Protein AF-A0AAE0P8I4-F1 (afdb_monomer_lite)

Secondary structure (DSSP, 8-state):
--EEEEEE-SSS--------S----TT----S-TT-EEEEEEE-TTTGGGHHHHHTSHHHHHHHHHHHHHHHHHHT-SEEEEE-S---SHHHHHHHHHHHHHHHHHSPSS--EEPPPPP-------SS-S--HHHHHHHHHHTT--GGG-EEEEESEEEE-TT-SSTTS---TTS-EEEEGGG--HHHHTT-EEETTTTEEES--TTHHHHHHHHHHHTT-SEEEEE-GGGPPPTTT-HHHHHHHHHH-S--

InterPro domains:
  IPR001223 Glycoside hydrolase family 18, catalytic domain [PF00704] (32-110)
  IPR001223 Glycoside hydrolase family 18, catalytic domain [PS51910] (1-250)
  IPR011583 Chitinase II/V-like, catalytic domain [SM00636] (3-229)
  IPR017853 Glycoside hydrolase superfamily [SSF51445] (4-249)
  IPR050314 Glycosyl hydrolase family 18 [PTHR11177] (30-109)

Organism: NCBI:txid330526

pLDDT: mean 72.15, std 19.24, range [23.36, 97.62]

Structure (mmCIF, N/CA/C/O backbone):
data_AF-A0AAE0P8I4-F1
#
_entry.id   AF-A0AAE0P8I4-F1
#
loop_
_atom_site.group_PDB
_atom_site.id
_atom_site.type_symbol
_atom_site.label_atom_id
_atom_site.label_alt_id
_atom_site.label_comp_id
_atom_site.label_asym_id
_atom_site.label_entity_id
_atom_site.label_seq_id
_atom_site.pdbx_PDB_ins_code
_atom_site.Cartn_x
_atom_site.Cartn_y
_atom_site.Cartn_z
_atom_site.occupancy
_atom_site.B_iso_or_equiv
_atom_site.auth_seq_id
_atom_site.auth_comp_id
_atom_site.auth_asym_id
_atom_site.auth_atom_id
_atom_site.pdbx_PDB_model_num
ATOM 1 N N . MET A 1 1 ? -3.639 -14.848 0.341 1.00 37.44 1 MET A N 1
ATOM 2 C CA . MET A 1 1 ? -4.961 -14.210 0.123 1.00 37.44 1 MET A CA 1
ATOM 3 C C . MET A 1 1 ? -4.751 -13.161 -0.950 1.00 37.44 1 MET A C 1
ATOM 5 O O . MET A 1 1 ? -3.765 -12.453 -0.845 1.00 37.44 1 MET A O 1
ATOM 9 N N . THR A 1 2 ? -5.599 -13.098 -1.974 1.00 45.56 2 THR A N 1
ATOM 10 C CA . THR A 1 2 ? -5.490 -12.084 -3.038 1.00 45.56 2 THR A CA 1
ATOM 11 C C . THR A 1 2 ? -6.614 -11.076 -2.840 1.00 45.56 2 THR A C 1
ATOM 13 O O . THR A 1 2 ? -7.774 -11.481 -2.737 1.00 45.56 2 THR A O 1
ATOM 16 N N . ALA A 1 3 ? -6.264 -9.796 -2.729 1.00 43.62 3 ALA A N 1
ATOM 17 C CA . ALA A 1 3 ? -7.206 -8.706 -2.508 1.00 43.62 3 ALA A CA 1
ATOM 18 C C . ALA A 1 3 ? -6.927 -7.546 -3.472 1.00 43.62 3 ALA A C 1
ATOM 20 O O . ALA A 1 3 ? -5.775 -7.328 -3.843 1.00 43.62 3 ALA A O 1
ATOM 21 N N . ILE A 1 4 ? -7.974 -6.819 -3.859 1.00 46.00 4 ILE A N 1
ATOM 22 C CA . ILE A 1 4 ? -7.880 -5.580 -4.646 1.00 46.00 4 ILE A CA 1
ATOM 23 C C . ILE A 1 4 ? -8.361 -4.422 -3.774 1.00 46.00 4 ILE A C 1
ATOM 25 O O . ILE A 1 4 ? -9.472 -4.493 -3.248 1.00 46.00 4 ILE A O 1
ATOM 29 N N . ASN A 1 5 ? -7.541 -3.374 -3.657 1.00 43.44 5 ASN A N 1
ATOM 30 C CA . ASN A 1 5 ? -7.883 -2.117 -2.990 1.00 43.44 5 ASN A CA 1
ATOM 31 C C . ASN A 1 5 ? -8.546 -1.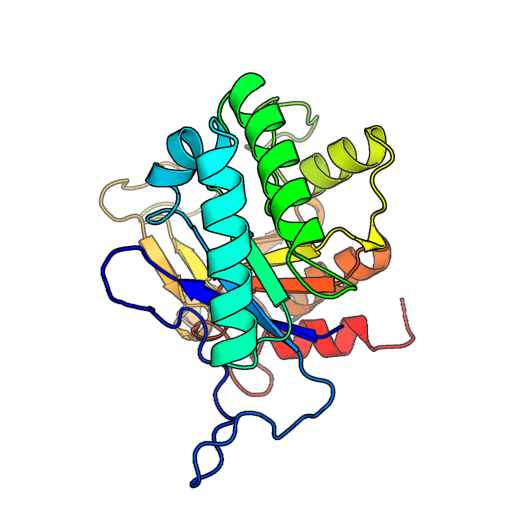148 -3.982 1.00 43.44 5 ASN A C 1
ATOM 33 O O . ASN A 1 5 ? -7.948 -0.805 -4.999 1.00 43.44 5 ASN A O 1
ATOM 37 N N . ALA A 1 6 ? -9.760 -0.690 -3.676 1.00 38.84 6 ALA A N 1
ATOM 38 C CA . ALA A 1 6 ? -10.434 0.396 -4.391 1.00 38.84 6 ALA A CA 1
ATOM 39 C C . ALA A 1 6 ? -10.322 1.696 -3.584 1.00 38.84 6 ALA A C 1
ATOM 41 O O . ALA A 1 6 ? -10.788 1.724 -2.456 1.00 38.84 6 ALA A O 1
ATOM 42 N N . VAL A 1 7 ? -9.729 2.762 -4.125 1.00 42.03 7 VAL A N 1
ATOM 43 C CA . VAL A 1 7 ? -9.473 4.010 -3.373 1.00 42.03 7 VAL A CA 1
ATOM 44 C C . VAL A 1 7 ? -10.655 4.984 -3.465 1.00 42.03 7 VAL A C 1
ATOM 46 O O . VAL A 1 7 ? -11.259 5.149 -4.522 1.00 42.03 7 VAL A O 1
ATOM 49 N N . TYR A 1 8 ? -10.995 5.647 -2.358 1.00 34.88 8 TYR A N 1
ATOM 50 C CA . TYR A 1 8 ? -12.035 6.679 -2.299 1.00 34.88 8 TYR A CA 1
ATOM 51 C C . TYR A 1 8 ? -11.479 8.062 -1.936 1.00 34.88 8 TYR A C 1
ATOM 53 O O . TYR A 1 8 ? -10.784 8.202 -0.928 1.00 34.88 8 TYR A O 1
ATOM 61 N N . TYR A 1 9 ? -11.890 9.097 -2.685 1.00 28.98 9 TYR A N 1
ATOM 62 C CA . TYR A 1 9 ? -11.580 10.498 -2.394 1.00 28.98 9 TYR A CA 1
ATOM 63 C C . TYR A 1 9 ? -12.814 11.290 -1.921 1.00 28.98 9 TYR A C 1
ATOM 65 O O . TYR A 1 9 ? -13.909 11.124 -2.462 1.00 28.98 9 TYR A O 1
ATOM 73 N N . PRO A 1 10 ? -12.660 12.218 -0.953 1.00 32.91 10 PRO A N 1
ATOM 74 C CA . PRO A 1 10 ? -13.769 12.977 -0.359 1.00 32.91 10 PRO A CA 1
ATOM 75 C C . PRO A 1 10 ? -14.472 13.984 -1.301 1.00 32.91 10 PRO A C 1
ATOM 77 O O . PRO A 1 10 ? -15.405 14.666 -0.879 1.00 32.91 10 PRO A O 1
ATOM 80 N N . SER A 1 11 ? -14.091 14.071 -2.579 1.00 27.94 11 SER A N 1
ATOM 81 C CA . SER A 1 11 ? -14.649 14.984 -3.586 1.00 27.94 11 SER A CA 1
ATOM 82 C C . SER A 1 11 ? -15.550 14.281 -4.616 1.00 27.94 11 SER A C 1
ATOM 84 O O . SER A 1 11 ? -15.309 14.393 -5.808 1.00 27.94 11 SER A O 1
ATOM 86 N N . TRP A 1 12 ? -16.599 13.556 -4.200 1.00 23.36 12 TRP A N 1
ATOM 87 C CA . TRP A 1 12 ? -17.607 12.886 -5.071 1.00 23.36 12 TRP A CA 1
ATOM 88 C C . TRP A 1 12 ? -17.073 12.010 -6.227 1.00 23.36 12 TRP A C 1
ATOM 90 O O . TRP A 1 12 ? -17.856 11.487 -7.020 1.00 23.36 12 TRP A O 1
ATOM 100 N N . ARG A 1 13 ? -15.761 11.801 -6.313 1.00 25.80 13 ARG A N 1
ATOM 101 C CA . ARG A 1 13 ? -15.103 10.875 -7.217 1.00 25.80 13 ARG A CA 1
ATOM 102 C C . ARG A 1 13 ? -14.595 9.725 -6.369 1.00 25.80 13 ARG A C 1
ATOM 104 O O . ARG A 1 13 ? -13.628 9.846 -5.625 1.00 25.80 13 ARG A O 1
ATOM 111 N N . VAL A 1 14 ? -15.273 8.591 -6.493 1.00 29.05 14 VAL A N 1
ATOM 112 C CA . VAL A 1 14 ? -14.587 7.311 -6.343 1.00 29.05 14 VAL A CA 1
ATOM 113 C C . VAL A 1 14 ? -13.673 7.238 -7.569 1.00 29.05 14 VAL A C 1
ATOM 115 O O . VAL A 1 14 ? -14.112 6.802 -8.632 1.00 29.05 14 VAL A O 1
ATOM 118 N N . ASP A 1 15 ? -12.451 7.764 -7.484 1.00 27.92 15 ASP A N 1
ATOM 119 C CA . ASP A 1 15 ? -11.462 7.439 -8.508 1.00 27.92 15 ASP A CA 1
ATOM 120 C C . ASP A 1 15 ? -11.064 5.990 -8.241 1.00 27.92 15 ASP A C 1
ATOM 122 O O . ASP A 1 15 ? -10.392 5.691 -7.257 1.00 27.92 15 ASP A O 1
ATOM 126 N N . LEU A 1 16 ? -11.527 5.075 -9.097 1.00 31.66 16 LEU A N 1
ATOM 127 C CA . LEU A 1 16 ? -11.047 3.698 -9.132 1.00 31.66 16 LEU A CA 1
ATOM 128 C C . LEU A 1 16 ? -9.553 3.705 -9.480 1.00 31.66 16 LEU A C 1
ATOM 130 O O . LEU A 1 16 ? -9.157 3.440 -10.613 1.00 31.66 16 LEU A O 1
ATOM 134 N N . ILE A 1 17 ? -8.696 3.992 -8.506 1.00 31.66 17 ILE A N 1
ATOM 135 C CA . ILE A 1 17 ? -7.263 3.741 -8.613 1.00 31.66 17 ILE A CA 1
ATOM 136 C C . ILE A 1 17 ? -7.062 2.260 -8.313 1.00 31.66 17 ILE A C 1
ATOM 138 O O . ILE A 1 17 ? -6.736 1.868 -7.196 1.00 31.66 17 ILE A O 1
ATOM 142 N N . THR A 1 18 ? -7.413 1.457 -9.320 1.00 32.62 18 THR A N 1
ATOM 143 C CA . THR A 1 18 ? -6.902 0.137 -9.727 1.00 32.62 18 THR A CA 1
ATOM 144 C C . THR A 1 18 ? -7.966 -0.473 -10.648 1.00 32.62 18 THR A C 1
ATOM 146 O O . THR A 1 18 ? -8.924 -1.086 -10.177 1.00 32.62 18 THR A O 1
ATOM 149 N N . TYR A 1 19 ? -7.821 -0.325 -11.971 1.00 30.94 19 TYR A N 1
ATOM 150 C CA . TYR A 1 19 ? -8.458 -1.277 -12.881 1.00 30.94 19 TYR A CA 1
ATOM 151 C C . TYR A 1 19 ? -7.646 -2.568 -12.798 1.00 30.94 19 TYR A C 1
ATOM 153 O O . TYR A 1 19 ? -6.544 -2.646 -13.328 1.00 30.94 19 TYR A O 1
ATOM 161 N N . VAL A 1 20 ? -8.195 -3.595 -12.156 1.00 31.17 20 VAL A N 1
ATOM 162 C CA . VAL A 1 20 ? -7.985 -4.939 -12.691 1.00 31.17 20 VAL A CA 1
ATOM 163 C C . VAL A 1 20 ? -8.946 -5.035 -13.864 1.00 31.17 20 VAL A C 1
ATOM 165 O O . VAL A 1 20 ? -10.164 -4.994 -13.685 1.00 31.17 20 VAL A O 1
ATOM 168 N N . VAL A 1 21 ? -8.409 -5.080 -15.080 1.00 30.08 21 VAL A N 1
ATOM 169 C CA . VAL A 1 21 ? -9.205 -5.443 -16.249 1.00 30.08 21 VAL A CA 1
ATOM 170 C C . VAL A 1 21 ? -9.812 -6.827 -15.980 1.00 30.08 21 VAL A C 1
ATOM 172 O O . VAL A 1 21 ? -9.097 -7.785 -15.699 1.00 30.08 21 VAL A O 1
ATOM 175 N N . LEU A 1 22 ? -11.147 -6.867 -16.081 1.00 29.30 22 LEU A N 1
ATOM 176 C CA . LEU A 1 22 ? -12.071 -8.010 -16.065 1.00 29.30 22 LEU A CA 1
ATOM 177 C C . LEU A 1 22 ? -12.515 -8.525 -14.691 1.00 29.30 22 LEU A C 1
ATOM 179 O O . LEU A 1 22 ? -11.911 -9.430 -14.131 1.00 29.30 22 LEU A O 1
ATOM 183 N N . CYS A 1 23 ? -13.674 -8.042 -14.232 1.00 35.41 23 CYS A N 1
ATOM 184 C CA . CYS A 1 23 ? -14.707 -8.864 -13.576 1.00 35.41 23 CYS A CA 1
ATOM 185 C C . CYS A 1 23 ? -16.067 -8.133 -13.553 1.00 35.41 23 CYS A C 1
ATOM 187 O O . CYS A 1 23 ? -16.770 -8.161 -12.549 1.00 35.41 23 CYS A O 1
ATOM 189 N N . LEU A 1 24 ? -16.443 -7.459 -14.644 1.00 32.00 24 LEU A N 1
ATOM 190 C CA . LEU A 1 24 ? -17.856 -7.197 -14.909 1.00 32.00 24 LEU A CA 1
ATOM 191 C C . LEU A 1 24 ? -18.289 -8.236 -15.936 1.00 32.00 24 LEU A C 1
ATOM 193 O O . LEU A 1 24 ? -17.751 -8.274 -17.041 1.00 32.00 24 LEU A O 1
ATOM 197 N N . ASN A 1 25 ? -19.232 -9.093 -15.564 1.00 37.09 25 ASN A N 1
ATOM 198 C CA . ASN A 1 25 ? -20.069 -9.742 -16.566 1.00 37.09 25 ASN A CA 1
ATOM 199 C C . ASN A 1 25 ? -20.853 -8.649 -17.324 1.00 37.09 25 ASN A C 1
ATOM 201 O O . ASN A 1 25 ? -21.077 -7.563 -16.782 1.00 37.09 25 ASN A O 1
ATOM 205 N N . GLU A 1 26 ? -21.320 -8.927 -18.545 1.00 41.09 26 GLU A N 1
ATOM 206 C CA . GLU A 1 26 ? -22.194 -8.009 -19.309 1.00 41.09 26 GLU A CA 1
ATOM 207 C C . GLU A 1 26 ? -23.472 -7.609 -18.531 1.00 41.09 26 GLU A C 1
ATOM 209 O O . GLU A 1 26 ? -24.122 -6.621 -18.867 1.00 41.09 26 GLU A O 1
ATOM 214 N N . ASP A 1 27 ? -23.802 -8.338 -17.455 1.00 45.22 27 ASP A N 1
ATOM 215 C CA . ASP A 1 27 ? -24.931 -8.107 -16.548 1.00 45.22 27 ASP A CA 1
ATOM 216 C C . ASP A 1 27 ? -24.616 -7.260 -15.291 1.00 45.22 27 ASP A C 1
ATOM 218 O O . ASP A 1 27 ? -25.517 -6.994 -14.494 1.00 45.22 27 ASP A O 1
ATOM 222 N N . GLY A 1 28 ? -23.364 -6.825 -15.096 1.00 38.62 28 GLY A N 1
ATOM 223 C CA . GLY A 1 28 ? -22.961 -5.972 -13.971 1.00 38.62 28 GLY A CA 1
ATOM 224 C C . GLY A 1 28 ? -22.611 -6.693 -12.660 1.00 38.62 28 GLY A C 1
ATOM 225 O O . GLY A 1 28 ? -22.524 -6.041 -11.618 1.00 38.62 28 GLY A O 1
ATOM 226 N N . THR A 1 29 ? -22.387 -8.011 -12.669 1.00 41.94 29 THR A N 1
ATOM 227 C CA . THR A 1 29 ? -21.968 -8.765 -11.468 1.00 41.94 29 THR A CA 1
ATOM 228 C C . THR A 1 29 ? -20.438 -8.857 -11.303 1.00 41.94 29 THR A C 1
ATOM 230 O O . THR A 1 29 ? -19.706 -9.060 -12.267 1.00 41.94 29 THR A O 1
ATOM 233 N N . LEU A 1 30 ? -19.956 -8.711 -10.054 1.00 48.81 30 LEU A N 1
ATOM 234 C CA . LEU A 1 30 ? -18.552 -8.431 -9.671 1.00 48.81 30 LEU A CA 1
ATOM 235 C C . LEU A 1 30 ? -17.608 -9.647 -9.492 1.00 48.81 30 LEU A C 1
ATOM 237 O O . LEU A 1 30 ? -16.496 -9.474 -8.992 1.00 48.81 30 LEU A O 1
ATOM 241 N N . ARG A 1 31 ? -18.007 -10.896 -9.783 1.00 53.97 31 ARG A N 1
ATOM 242 C CA . ARG A 1 31 ? -17.245 -12.074 -9.294 1.00 53.97 31 ARG A CA 1
ATOM 243 C C . ARG A 1 31 ? -17.108 -13.219 -10.307 1.00 53.97 31 ARG A C 1
ATOM 245 O O . ARG A 1 31 ? -17.839 -14.199 -10.218 1.00 53.97 31 ARG A O 1
ATOM 252 N N . LEU A 1 32 ? -16.098 -13.166 -11.188 1.00 53.91 32 LEU A N 1
ATOM 253 C CA . LEU A 1 32 ? -15.649 -14.356 -11.946 1.00 53.91 32 LEU A CA 1
ATOM 254 C C . LEU A 1 32 ? -14.813 -15.317 -11.080 1.00 53.91 32 LEU A C 1
ATOM 256 O O . LEU A 1 32 ? -14.779 -16.516 -11.340 1.00 53.91 32 LEU A O 1
ATOM 260 N N . ASN A 1 33 ? -14.157 -14.814 -10.027 1.00 65.62 33 ASN A N 1
ATOM 261 C CA . ASN A 1 33 ? -13.373 -15.620 -9.091 1.00 65.62 33 ASN A CA 1
ATOM 262 C C . ASN A 1 33 ? -13.952 -15.520 -7.666 1.00 65.62 33 ASN A C 1
ATOM 264 O O . ASN A 1 33 ? -13.714 -14.523 -6.983 1.00 65.62 33 ASN A O 1
ATOM 268 N N . PRO A 1 34 ? -14.659 -16.553 -7.170 1.00 68.88 34 PRO A N 1
ATOM 269 C CA . PRO A 1 34 ? -15.246 -16.550 -5.826 1.00 68.88 34 PRO A CA 1
ATOM 270 C C . PRO A 1 34 ? -14.227 -16.408 -4.683 1.00 68.88 34 PRO A C 1
ATOM 272 O O . PRO A 1 34 ? -14.599 -16.032 -3.573 1.00 68.88 34 PRO A O 1
ATOM 275 N N . SER A 1 35 ? -12.949 -16.713 -4.940 1.00 72.31 35 SER A N 1
ATOM 276 C CA . SER A 1 35 ? -11.865 -16.583 -3.957 1.00 72.31 35 SER A CA 1
ATOM 277 C C . SER A 1 35 ? -11.270 -15.172 -3.898 1.00 72.31 35 SER A C 1
ATOM 279 O O . SER A 1 35 ? -10.497 -14.885 -2.981 1.00 72.31 35 SER A O 1
ATOM 281 N N . LEU A 1 36 ? -11.598 -14.305 -4.863 1.00 73.94 36 LEU A N 1
ATOM 282 C CA . LEU A 1 36 ? -11.130 -12.923 -4.902 1.00 73.94 36 LEU A CA 1
ATOM 283 C C . LEU A 1 36 ? -11.861 -12.081 -3.853 1.00 73.94 36 LEU A C 1
ATOM 285 O O . LEU A 1 36 ? -13.080 -12.182 -3.686 1.00 73.94 36 LEU A O 1
ATOM 289 N N . LYS A 1 37 ? -11.090 -11.247 -3.154 1.00 77.69 37 LYS A N 1
ATOM 290 C CA . LYS A 1 37 ? -11.585 -10.306 -2.152 1.00 77.69 37 LYS A CA 1
ATOM 291 C C . LYS A 1 37 ? -11.436 -8.882 -2.667 1.00 77.69 37 LYS A C 1
ATOM 293 O O . LYS A 1 37 ? -10.373 -8.520 -3.165 1.00 77.69 37 LYS A O 1
ATOM 298 N N . ILE A 1 38 ? -12.492 -8.088 -2.558 1.00 77.75 38 ILE A N 1
ATOM 299 C CA . ILE A 1 38 ? -12.491 -6.683 -2.981 1.00 77.75 38 ILE A CA 1
ATOM 300 C C . ILE A 1 38 ? -12.647 -5.834 -1.732 1.00 77.75 38 ILE A C 1
ATOM 302 O O . ILE A 1 38 ? -13.610 -6.012 -0.994 1.00 77.75 38 ILE A O 1
ATOM 306 N N . ILE A 1 39 ? -11.707 -4.936 -1.480 1.00 82.25 39 ILE A N 1
ATOM 307 C CA . ILE A 1 39 ? -11.654 -4.154 -0.248 1.00 82.25 39 ILE A CA 1
ATOM 308 C C . ILE A 1 39 ? -11.620 -2.658 -0.583 1.00 82.25 39 ILE A C 1
ATOM 310 O O . ILE A 1 39 ? -11.020 -2.242 -1.576 1.00 82.25 39 ILE A O 1
ATOM 314 N N . LEU A 1 40 ? -12.330 -1.852 0.204 1.00 81.56 40 LEU A N 1
ATOM 315 C CA . LEU A 1 40 ? -12.453 -0.409 -0.009 1.00 81.56 40 LEU A CA 1
ATOM 316 C C . LEU A 1 40 ? -11.383 0.337 0.791 1.00 81.56 40 LEU A C 1
ATOM 318 O O . LEU A 1 40 ? -11.445 0.370 2.014 1.00 81.56 40 LEU A O 1
ATOM 322 N N . SER A 1 41 ? -10.450 0.980 0.107 1.00 83.50 41 SER A N 1
ATOM 323 C CA . SER A 1 41 ? -9.451 1.870 0.688 1.00 83.50 41 SER A CA 1
ATOM 324 C C . SER A 1 41 ? -9.987 3.296 0.844 1.00 83.50 41 SER A C 1
ATOM 326 O O . SER A 1 41 ? -10.529 3.891 -0.091 1.00 83.50 41 SER A O 1
ATOM 328 N N . ILE A 1 42 ? -9.858 3.852 2.046 1.00 84.50 42 ILE A N 1
ATOM 329 C CA . ILE A 1 42 ? -10.288 5.209 2.397 1.00 84.50 42 ILE A CA 1
ATOM 330 C C . ILE A 1 42 ? -9.050 5.999 2.810 1.00 84.50 42 ILE A C 1
ATOM 332 O O . ILE A 1 42 ? -8.387 5.617 3.772 1.00 84.50 42 ILE A O 1
ATOM 336 N N . GLY A 1 43 ? -8.780 7.118 2.130 1.00 85.50 43 GLY A N 1
ATOM 337 C CA . GLY A 1 43 ? -7.656 7.998 2.446 1.00 85.50 43 GLY A CA 1
ATOM 338 C C . GLY A 1 43 ? -6.734 8.254 1.255 1.00 85.50 43 GLY A C 1
ATOM 339 O O . GLY A 1 43 ? -7.174 8.760 0.224 1.00 85.50 43 GLY A O 1
ATOM 340 N N . GLY A 1 44 ? -5.447 7.969 1.429 1.00 78.44 44 GLY A N 1
ATOM 341 C CA . GLY A 1 44 ? -4.375 8.246 0.480 1.00 78.44 44 GLY A CA 1
ATOM 342 C C . GLY A 1 44 ? -3.884 9.693 0.548 1.00 78.44 44 GLY A C 1
ATOM 343 O O . GLY A 1 44 ? -4.464 10.537 1.246 1.00 78.44 44 GLY A O 1
ATOM 344 N N . GLY A 1 45 ? -2.826 10.004 -0.201 1.00 75.62 45 GLY A N 1
ATOM 345 C CA . GLY A 1 45 ? -2.147 11.308 -0.168 1.00 75.62 45 GLY A CA 1
ATOM 346 C C . GLY A 1 45 ? -3.049 12.554 -0.238 1.00 75.62 45 GLY A C 1
ATOM 347 O O . GLY A 1 45 ? -2.785 13.532 0.457 1.00 75.62 45 GLY A O 1
ATOM 348 N N . SER A 1 46 ? -4.143 12.536 -1.009 1.00 77.38 46 SER A N 1
ATOM 349 C CA . SER A 1 46 ? -5.116 13.647 -1.074 1.00 77.38 46 SER A CA 1
ATOM 350 C C . SER A 1 46 ? -6.380 13.442 -0.224 1.00 77.38 46 SER A C 1
ATOM 352 O O . SER A 1 46 ? -7.131 14.395 -0.018 1.00 77.38 46 SER A O 1
ATOM 354 N N . GLY A 1 47 ? -6.623 12.234 0.296 1.00 78.56 47 GLY A N 1
ATOM 355 C CA . GLY A 1 47 ? -7.785 11.902 1.130 1.00 78.56 47 GLY A CA 1
ATOM 356 C C . GLY A 1 47 ? -7.508 11.895 2.636 1.00 78.56 47 GLY A C 1
ATOM 357 O O . GLY A 1 47 ? -8.428 11.685 3.423 1.00 78.56 47 GLY A O 1
ATOM 358 N N . SER A 1 48 ? -6.265 12.148 3.056 1.00 86.25 48 SER A N 1
ATOM 359 C CA . SER A 1 48 ? -5.845 11.982 4.455 1.00 86.25 48 SER A CA 1
ATOM 360 C C . SER A 1 48 ? -6.077 13.188 5.372 1.00 86.25 48 SER A C 1
ATOM 362 O O . SER A 1 48 ? -5.912 13.083 6.589 1.00 86.25 48 SER A O 1
ATOM 364 N N . ALA A 1 49 ? -6.473 14.337 4.817 1.00 88.44 49 ALA A N 1
ATOM 365 C CA . ALA A 1 49 ? -6.581 15.597 5.559 1.00 88.44 49 ALA A CA 1
ATOM 366 C C . ALA A 1 49 ? -7.600 15.556 6.715 1.00 88.44 49 ALA A C 1
ATOM 368 O O . ALA A 1 49 ? -7.412 16.234 7.724 1.00 88.44 49 ALA A O 1
ATOM 369 N N . GLU A 1 50 ? -8.649 14.738 6.591 1.00 89.62 50 GLU A N 1
ATOM 370 C CA . GLU A 1 50 ? -9.748 14.662 7.563 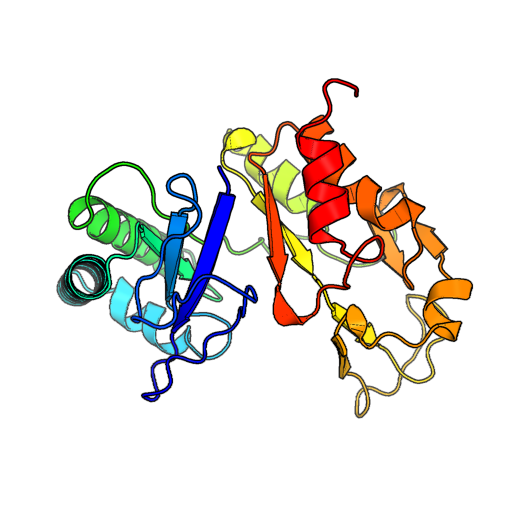1.00 89.62 50 GLU A CA 1
ATOM 371 C C . GLU A 1 50 ? -9.521 13.632 8.679 1.00 89.62 50 GLU A C 1
ATOM 373 O O . GLU A 1 50 ? -10.275 13.593 9.657 1.00 89.62 50 GLU A O 1
ATOM 378 N N . PHE A 1 51 ? -8.487 12.789 8.580 1.00 92.50 51 PHE A N 1
ATOM 379 C CA . PHE A 1 51 ? -8.226 11.787 9.612 1.00 92.50 51 PHE A CA 1
ATOM 380 C C . PHE A 1 51 ? -7.922 12.381 10.992 1.00 92.50 51 PHE A C 1
ATOM 382 O O . PHE A 1 51 ? -8.524 11.899 11.953 1.00 92.50 51 PHE A O 1
ATOM 389 N N . PRO A 1 52 ? -7.080 13.428 11.150 1.00 94.38 52 PRO A N 1
ATOM 390 C CA . PRO A 1 52 ? -6.780 13.975 12.471 1.00 94.38 52 PRO A CA 1
ATOM 391 C C . PRO A 1 52 ? -8.032 14.423 13.236 1.00 94.38 52 PRO A C 1
ATOM 393 O O . PRO A 1 52 ? -8.176 14.141 14.423 1.00 94.38 52 PRO A O 1
ATOM 396 N N . THR A 1 53 ? -8.959 15.109 12.563 1.00 94.56 53 THR A N 1
ATOM 397 C CA . THR A 1 53 ? -10.190 15.626 13.180 1.00 94.56 53 THR A CA 1
ATOM 398 C C . THR A 1 53 ? -11.206 14.514 13.440 1.00 94.56 53 THR A C 1
ATOM 400 O O . THR A 1 53 ? -11.879 14.529 14.475 1.00 94.56 53 THR A O 1
ATOM 403 N N . THR A 1 54 ? -11.300 13.542 12.528 1.00 94.44 54 THR A N 1
ATOM 404 C CA . THR A 1 54 ? -12.219 12.400 12.619 1.00 94.44 54 THR A CA 1
ATOM 405 C C . THR A 1 54 ? -11.797 11.413 13.706 1.00 94.44 54 THR A C 1
ATOM 407 O O . THR A 1 54 ? -12.630 10.984 14.507 1.00 94.44 54 THR A O 1
ATOM 410 N N . ALA A 1 55 ? -10.509 11.073 13.770 1.00 96.75 55 ALA A N 1
ATOM 411 C CA . ALA A 1 55 ? -9.970 10.082 14.696 1.00 96.75 55 ALA A CA 1
ATOM 412 C C . ALA A 1 55 ? -9.956 10.579 16.154 1.00 96.75 55 ALA A C 1
ATOM 414 O O . ALA A 1 55 ? -10.213 9.793 17.068 1.00 96.75 55 ALA A O 1
ATOM 415 N N . ALA A 1 56 ? -9.753 11.883 16.379 1.00 96.94 56 ALA A N 1
ATOM 416 C CA . ALA A 1 56 ? -9.658 12.480 17.716 1.00 96.94 56 ALA A CA 1
ATOM 417 C C . ALA A 1 56 ? -10.960 12.427 18.543 1.00 96.94 56 ALA A C 1
ATOM 419 O O . ALA A 1 56 ? -10.929 12.539 19.768 1.00 96.94 56 ALA A O 1
ATOM 420 N N . LYS A 1 57 ? -12.126 12.259 17.904 1.00 97.44 57 LYS A N 1
ATOM 421 C CA . LYS A 1 57 ? -13.440 12.298 18.575 1.00 97.44 57 LYS A CA 1
ATOM 422 C C . LYS A 1 57 ? -14.114 10.932 18.558 1.00 97.44 57 LYS A C 1
ATOM 424 O O . LYS A 1 57 ? -14.202 10.305 17.505 1.00 97.44 57 LYS A O 1
ATOM 429 N N . SER A 1 58 ? -14.678 10.502 19.688 1.00 97.56 58 SER A N 1
ATOM 430 C CA . SER A 1 58 ? -15.467 9.261 19.784 1.00 97.56 58 SER A CA 1
ATOM 431 C C . SER A 1 58 ? -16.595 9.211 18.757 1.00 97.56 58 SER A C 1
ATOM 433 O O . SER A 1 58 ? -16.801 8.185 18.108 1.00 97.56 58 SER A O 1
ATOM 435 N N . GLU A 1 59 ? -17.291 10.330 18.561 1.00 96.62 59 GLU A N 1
ATOM 436 C CA . GLU A 1 59 ? -18.395 10.449 17.608 1.00 96.62 59 GLU A CA 1
ATOM 437 C C . GLU A 1 59 ? -17.888 10.356 16.168 1.00 96.62 59 GLU A C 1
ATOM 439 O O . GLU A 1 59 ? -18.545 9.735 15.331 1.00 96.62 59 GLU A O 1
ATOM 444 N N . GLY A 1 60 ? -16.709 10.928 15.895 1.00 96.81 60 GLY A N 1
ATOM 445 C CA . GLY A 1 60 ? -16.037 10.868 14.597 1.00 96.81 60 GLY A CA 1
ATOM 446 C C . GLY A 1 60 ? -15.654 9.437 14.235 1.00 96.81 60 GLY A C 1
ATOM 447 O O . GLY A 1 60 ? -16.070 8.938 13.190 1.00 96.81 60 GLY A O 1
ATOM 448 N N . ARG A 1 61 ? -14.987 8.725 15.151 1.00 97.62 61 ARG A N 1
ATOM 449 C CA . ARG A 1 61 ? -14.641 7.304 14.986 1.00 97.62 61 ARG A CA 1
ATOM 450 C C . ARG A 1 61 ? -15.871 6.426 14.774 1.00 97.62 61 ARG A C 1
ATOM 452 O O . ARG A 1 61 ? -15.899 5.601 13.865 1.00 97.62 61 ARG A O 1
ATOM 459 N N . ALA A 1 62 ? -16.918 6.633 15.572 1.00 96.00 62 ALA A N 1
ATOM 460 C CA . ALA A 1 62 ? -18.162 5.884 15.433 1.00 96.00 62 ALA A CA 1
ATOM 461 C C . ALA A 1 62 ? -18.877 6.191 14.103 1.00 96.00 62 ALA A C 1
ATOM 463 O O . ALA A 1 62 ? -19.466 5.296 13.498 1.00 96.00 62 ALA A O 1
ATOM 464 N N . CYS A 1 63 ? -18.832 7.442 13.634 1.00 94.81 63 CYS A N 1
ATOM 465 C CA . CYS A 1 63 ? -19.379 7.837 12.337 1.00 94.81 63 CYS A CA 1
ATOM 466 C C . CYS A 1 63 ? -18.612 7.196 11.176 1.00 94.81 63 CYS A C 1
ATOM 468 O O . CYS A 1 63 ? -19.238 6.619 10.284 1.00 94.81 63 CYS A O 1
ATOM 470 N N . PHE A 1 64 ? -17.278 7.230 11.228 1.00 94.31 64 PHE A N 1
ATOM 471 C CA . PHE A 1 64 ? -16.408 6.582 10.251 1.00 94.31 64 PHE A CA 1
ATOM 472 C C . PHE A 1 64 ? -16.716 5.084 10.159 1.00 94.31 64 PHE A C 1
ATOM 474 O O . PHE A 1 64 ? -17.061 4.594 9.088 1.00 94.31 64 PHE A O 1
ATOM 481 N N . ALA A 1 65 ? -16.708 4.381 11.295 1.00 93.69 65 ALA A N 1
ATOM 482 C CA . ALA A 1 65 ? -16.944 2.940 11.355 1.00 93.69 65 ALA A CA 1
ATOM 483 C C . ALA A 1 65 ? -18.333 2.540 10.822 1.00 93.69 65 ALA A C 1
ATOM 485 O O . ALA A 1 65 ? -18.460 1.596 10.041 1.00 93.69 65 ALA A O 1
ATOM 486 N N . ARG A 1 66 ? -19.387 3.288 11.189 1.00 93.94 66 ARG A N 1
ATOM 487 C CA . ARG A 1 66 ? -20.740 3.067 10.646 1.00 93.94 66 ARG A CA 1
ATOM 488 C C . ARG A 1 66 ? -20.803 3.309 9.142 1.00 93.94 66 ARG A C 1
ATOM 490 O O . ARG A 1 66 ? -21.452 2.538 8.443 1.00 93.94 66 ARG A O 1
ATOM 497 N N . SER A 1 67 ? -20.155 4.364 8.655 1.00 90.69 67 SER A N 1
ATOM 498 C CA . SER A 1 67 ? -20.144 4.686 7.227 1.00 90.69 67 SER A CA 1
ATOM 499 C C . SER A 1 67 ? -19.412 3.601 6.447 1.00 90.69 67 SER A C 1
ATOM 501 O O . SER A 1 67 ? -19.975 3.057 5.504 1.00 90.69 67 SER A O 1
ATOM 503 N N . ALA A 1 68 ? -18.218 3.204 6.891 1.00 88.44 68 ALA A N 1
ATOM 504 C CA . ALA A 1 68 ? -17.460 2.106 6.301 1.00 88.44 68 ALA A CA 1
ATOM 505 C C . ALA A 1 68 ? -18.295 0.819 6.205 1.00 88.44 68 ALA A C 1
ATOM 507 O O . ALA A 1 68 ? -18.371 0.209 5.139 1.00 88.44 68 ALA A O 1
ATOM 508 N N . ARG A 1 69 ? -19.014 0.461 7.278 1.00 89.81 69 ARG A N 1
ATOM 509 C CA . ARG A 1 69 ? -19.934 -0.682 7.268 1.00 89.81 69 ARG A CA 1
ATOM 510 C C . ARG A 1 69 ? -21.047 -0.545 6.230 1.00 89.81 69 ARG A C 1
ATOM 512 O O . ARG A 1 69 ? -21.317 -1.497 5.507 1.00 89.81 69 ARG A O 1
ATOM 519 N N . GLN A 1 70 ? -21.668 0.628 6.129 1.00 88.25 70 GLN A N 1
ATOM 520 C CA . GLN A 1 70 ? -22.704 0.878 5.124 1.00 88.25 70 GLN A CA 1
ATOM 521 C C . GLN A 1 70 ? -22.170 0.726 3.698 1.00 88.25 70 GLN A C 1
ATOM 523 O O . GLN A 1 70 ? -22.872 0.177 2.856 1.00 88.25 70 GLN A O 1
ATOM 528 N N . TRP A 1 71 ? -20.946 1.183 3.421 1.00 84.00 71 TRP A N 1
ATOM 529 C CA . TRP A 1 71 ? -20.315 0.998 2.112 1.00 84.00 71 TRP A CA 1
ATOM 530 C C . TRP A 1 71 ? -20.045 -0.478 1.818 1.00 84.00 71 TRP A C 1
ATOM 532 O O . TRP A 1 71 ? -20.394 -0.956 0.739 1.00 84.00 71 TRP A O 1
ATOM 542 N N . VAL A 1 72 ? -19.497 -1.210 2.788 1.00 84.38 72 VAL A N 1
ATOM 543 C CA . VAL A 1 72 ? -19.267 -2.658 2.684 1.00 84.38 72 VAL A CA 1
ATOM 544 C C . VAL A 1 72 ? -20.563 -3.403 2.366 1.00 84.38 72 VAL A C 1
ATOM 546 O O . VAL A 1 72 ? -20.628 -4.114 1.364 1.00 84.38 72 VAL A O 1
ATOM 549 N N . ASP A 1 73 ? -21.625 -3.167 3.139 1.00 86.06 73 ASP A N 1
ATOM 550 C CA . ASP A 1 73 ? -22.913 -3.841 2.947 1.00 86.06 73 ASP A CA 1
ATOM 551 C C . ASP A 1 73 ? -23.591 -3.435 1.626 1.00 86.06 73 ASP A C 1
ATOM 553 O O . ASP A 1 73 ? -24.178 -4.272 0.941 1.00 86.06 73 ASP A O 1
ATOM 557 N N . ARG A 1 74 ? -23.519 -2.150 1.251 1.00 83.06 74 ARG A N 1
ATOM 558 C CA . ARG A 1 74 ? -24.211 -1.613 0.069 1.00 83.06 74 ARG A CA 1
ATOM 559 C C . ARG A 1 74 ? -23.591 -2.066 -1.246 1.00 83.06 74 ARG A C 1
ATOM 561 O O . ARG A 1 74 ? -24.327 -2.295 -2.202 1.00 83.06 74 ARG A O 1
ATOM 568 N N . TYR A 1 75 ? -22.265 -2.137 -1.307 1.00 79.25 75 TYR A N 1
ATOM 569 C CA . TYR A 1 75 ? -21.532 -2.423 -2.544 1.00 79.25 75 TYR A CA 1
ATOM 570 C C . TYR A 1 75 ? -20.941 -3.835 -2.580 1.00 79.25 75 TYR A C 1
ATOM 572 O O . TYR A 1 75 ? -20.369 -4.234 -3.592 1.00 79.25 75 TYR A O 1
ATOM 580 N N . GLY A 1 76 ? -21.107 -4.615 -1.508 1.00 79.00 76 GLY A N 1
ATOM 581 C CA . GLY A 1 76 ? -20.640 -5.999 -1.444 1.00 79.00 76 GLY A CA 1
ATOM 582 C C . GLY A 1 76 ? -19.117 -6.128 -1.391 1.00 79.00 76 GLY A C 1
ATOM 583 O O . GLY A 1 76 ? -18.580 -7.148 -1.843 1.00 79.00 76 GLY A O 1
ATOM 584 N N . PHE A 1 77 ? -18.431 -5.107 -0.863 1.00 80.88 77 PHE A N 1
ATOM 585 C CA . PHE A 1 77 ? -17.012 -5.208 -0.535 1.00 80.88 77 PHE A CA 1
ATOM 586 C C . PHE A 1 77 ? -16.816 -6.260 0.560 1.00 80.88 77 PHE A C 1
ATOM 588 O O . PHE A 1 77 ? -17.679 -6.482 1.403 1.00 80.88 77 PHE A O 1
ATOM 595 N N . ASP A 1 78 ? -15.677 -6.936 0.536 1.00 80.50 78 ASP A N 1
ATOM 596 C CA . ASP A 1 78 ? -15.306 -7.913 1.549 1.00 80.50 78 ASP A CA 1
ATOM 597 C C . ASP A 1 78 ? -14.735 -7.245 2.811 1.00 80.50 78 ASP A C 1
ATOM 599 O O . ASP A 1 78 ? -14.725 -7.883 3.862 1.00 80.50 78 ASP A O 1
ATOM 603 N N . ASP A 1 79 ? -14.226 -6.008 2.706 1.00 83.06 79 ASP A N 1
ATOM 604 C CA . ASP A 1 79 ? -13.508 -5.326 3.789 1.00 83.06 79 ASP A CA 1
ATOM 605 C C . ASP A 1 79 ? -13.222 -3.835 3.496 1.00 83.06 79 ASP A C 1
ATOM 607 O O . ASP A 1 79 ? -13.560 -3.338 2.416 1.00 83.06 79 ASP A O 1
ATOM 611 N N . ILE A 1 80 ? -12.532 -3.153 4.423 1.00 84.69 80 ILE A N 1
ATOM 612 C CA . ILE A 1 80 ? -11.907 -1.840 4.195 1.00 84.69 80 ILE A CA 1
ATOM 613 C C . ILE A 1 80 ? -10.390 -1.813 4.470 1.00 84.69 80 ILE A C 1
ATOM 615 O O . ILE A 1 80 ? -9.856 -2.585 5.274 1.00 84.69 80 ILE A O 1
ATOM 619 N N . ASP A 1 81 ? -9.720 -0.860 3.831 1.00 86.00 81 ASP A N 1
ATOM 620 C CA . ASP A 1 81 ? -8.342 -0.428 4.060 1.00 86.00 81 ASP A CA 1
ATOM 621 C C . ASP A 1 81 ? -8.340 1.037 4.533 1.00 86.00 81 ASP A C 1
ATOM 623 O O . ASP A 1 81 ? -9.043 1.882 3.974 1.00 86.00 81 ASP A O 1
ATOM 627 N N . VAL A 1 82 ? -7.597 1.343 5.597 1.00 89.06 82 VAL A N 1
ATOM 628 C CA . VAL A 1 82 ? -7.455 2.714 6.107 1.00 89.06 82 VAL A CA 1
ATOM 629 C C . VAL A 1 82 ? -6.077 3.247 5.723 1.00 89.06 82 VAL A C 1
ATOM 631 O O . VAL A 1 82 ? -5.056 2.853 6.291 1.00 89.06 82 VAL A O 1
ATOM 634 N N . ASP A 1 83 ? -6.064 4.161 4.756 1.00 85.12 83 ASP A N 1
ATOM 635 C CA . ASP A 1 83 ? -4.865 4.740 4.152 1.00 85.12 83 ASP A CA 1
ATOM 636 C C . ASP A 1 83 ? -4.630 6.161 4.702 1.00 85.12 83 ASP A C 1
ATOM 638 O O . ASP A 1 83 ? -4.868 7.160 4.025 1.00 85.12 83 ASP A O 1
ATOM 642 N N . TRP A 1 84 ? -4.258 6.282 5.982 1.00 87.38 84 TRP A N 1
ATOM 643 C CA . TRP A 1 84 ? -3.908 7.584 6.566 1.00 87.38 84 TRP A CA 1
ATOM 644 C C . TRP A 1 84 ? -2.441 7.925 6.287 1.00 87.38 84 TRP A C 1
ATOM 646 O O . TRP A 1 84 ? -1.536 7.389 6.928 1.00 87.38 84 TRP A O 1
ATOM 656 N N . GLU A 1 85 ? -2.229 8.915 5.416 1.00 83.38 85 GLU A N 1
ATOM 657 C CA . GLU A 1 85 ? -0.930 9.474 5.044 1.00 83.38 85 GLU A CA 1
ATOM 658 C C . GLU A 1 85 ? -0.695 10.898 5.609 1.00 83.38 85 GLU A C 1
ATOM 660 O O . GLU A 1 85 ? -0.997 11.901 4.968 1.00 83.38 85 GLU A O 1
ATOM 665 N N . TYR A 1 86 ? -0.191 11.104 6.830 1.00 83.50 86 TYR A N 1
ATOM 666 C CA . TYR A 1 86 ? 0.161 10.137 7.874 1.00 83.50 86 TYR A CA 1
ATOM 667 C C . TYR A 1 86 ? -0.153 10.711 9.263 1.00 83.50 86 TYR A C 1
ATOM 669 O O . TYR A 1 86 ? -0.262 11.930 9.431 1.00 83.50 86 TYR A O 1
ATOM 677 N N . SER A 1 87 ? -0.241 9.858 10.290 1.00 83.62 87 SER A N 1
ATOM 678 C CA . SER A 1 87 ? -0.236 10.321 11.684 1.00 83.62 87 SER A CA 1
ATOM 679 C C . SER A 1 87 ? 1.133 10.920 12.029 1.00 83.62 87 SER A C 1
ATOM 681 O O . SER A 1 87 ? 2.158 10.252 11.903 1.00 83.62 87 SER A O 1
ATOM 683 N N . THR A 1 88 ? 1.167 12.168 12.490 1.00 86.12 88 THR A N 1
ATOM 684 C CA . THR A 1 88 ? 2.413 12.954 12.627 1.00 86.12 88 THR A CA 1
ATOM 685 C C . THR A 1 88 ? 2.928 13.087 14.059 1.00 86.12 88 THR A C 1
ATOM 687 O O . THR A 1 88 ? 4.023 13.605 14.279 1.00 86.12 88 THR A O 1
ATOM 690 N N . ASN A 1 89 ? 2.154 12.649 15.054 1.00 87.00 89 ASN A N 1
ATOM 691 C CA . ASN A 1 89 ? 2.520 12.738 16.466 1.00 87.00 89 ASN A CA 1
ATOM 692 C C . ASN A 1 89 ? 1.884 11.600 17.292 1.00 87.00 89 ASN A C 1
ATOM 694 O O . ASN A 1 89 ? 0.918 10.988 16.832 1.00 87.00 89 ASN A O 1
ATOM 698 N N . PRO A 1 90 ? 2.378 11.327 18.518 1.00 88.62 90 PRO A N 1
ATOM 699 C CA . PRO A 1 90 ? 1.866 10.234 19.351 1.00 88.62 90 PRO A CA 1
ATOM 700 C C . PRO A 1 90 ? 0.368 10.321 19.672 1.00 88.62 90 PRO A C 1
ATOM 702 O O . PRO A 1 90 ? -0.288 9.290 19.770 1.00 88.62 90 PRO A O 1
ATOM 705 N N . GLY A 1 91 ? -0.185 11.534 19.804 1.00 92.81 91 GLY A N 1
ATOM 706 C CA . GLY A 1 91 ? -1.622 11.734 20.014 1.00 92.81 91 GLY A CA 1
ATOM 707 C C . GLY A 1 91 ? -2.438 11.216 18.831 1.00 92.81 91 GLY A C 1
ATOM 708 O O . GLY A 1 91 ? -3.306 10.371 19.012 1.00 92.81 91 GLY A O 1
ATOM 709 N N . GLN A 1 92 ? -2.064 11.620 17.613 1.00 93.56 92 GLN A N 1
ATOM 710 C CA . GLN A 1 92 ? -2.673 11.098 16.385 1.00 93.56 92 GLN A CA 1
ATOM 711 C C . GLN A 1 92 ? -2.478 9.585 16.229 1.00 93.56 92 GLN A C 1
ATOM 713 O O . GLN A 1 92 ? -3.371 8.915 15.728 1.00 93.56 92 GLN A O 1
ATOM 718 N N . GLY A 1 93 ? -1.345 9.032 16.678 1.00 90.88 93 GLY A N 1
ATOM 719 C CA . GLY A 1 93 ? -1.127 7.582 16.698 1.00 90.88 93 GLY A CA 1
ATOM 720 C C . GLY A 1 93 ? -2.136 6.847 17.587 1.00 90.88 93 GLY A C 1
ATOM 721 O O . GLY A 1 93 ? -2.741 5.868 17.155 1.00 90.88 93 GLY A O 1
ATOM 722 N N . ASN A 1 94 ? -2.385 7.354 18.798 1.00 94.69 94 ASN A N 1
ATOM 723 C CA . ASN A 1 94 ? -3.400 6.796 19.698 1.00 94.69 94 ASN A CA 1
ATOM 724 C C . ASN A 1 94 ? -4.818 6.944 19.126 1.00 94.69 94 ASN A C 1
ATOM 726 O O . ASN A 1 94 ? -5.614 6.006 19.191 1.00 94.69 94 ASN A O 1
ATOM 730 N N . ASP A 1 95 ? -5.124 8.099 18.533 1.00 96.31 95 ASP A N 1
ATOM 731 C CA . ASP A 1 95 ? -6.408 8.341 17.873 1.00 96.31 95 ASP A CA 1
ATOM 732 C C . ASP A 1 95 ? -6.622 7.384 16.694 1.00 96.31 95 ASP A C 1
ATOM 734 O O . ASP A 1 95 ? -7.731 6.884 16.489 1.00 96.31 95 ASP A O 1
ATOM 738 N N . TYR A 1 96 ? -5.558 7.086 15.945 1.00 94.88 96 TYR A N 1
ATOM 739 C CA . TYR A 1 96 ? -5.608 6.142 14.839 1.00 94.88 96 TYR A CA 1
ATOM 740 C C . TYR A 1 96 ? -5.888 4.717 15.323 1.00 94.88 96 TYR A C 1
ATOM 742 O O . TYR A 1 96 ? -6.775 4.057 14.785 1.00 94.88 96 TYR A O 1
ATOM 750 N N . ILE A 1 97 ? -5.224 4.265 16.392 1.00 93.50 97 ILE A N 1
ATOM 751 C CA . ILE A 1 97 ? -5.516 2.965 17.019 1.00 93.50 97 ILE A CA 1
ATOM 752 C C . ILE A 1 97 ? -6.992 2.891 17.422 1.00 93.50 97 ILE A C 1
ATOM 754 O O . ILE A 1 97 ? -7.688 1.951 17.041 1.00 93.50 97 ILE A O 1
ATOM 758 N N . ALA A 1 98 ? -7.505 3.919 18.103 1.00 96.31 98 ALA A N 1
ATOM 759 C CA . ALA A 1 98 ? -8.906 3.961 18.509 1.00 96.31 98 ALA A CA 1
ATOM 760 C C . ALA A 1 98 ? -9.870 3.956 17.303 1.00 96.31 98 ALA A C 1
ATOM 762 O O . ALA A 1 98 ? -10.971 3.402 17.381 1.00 96.31 98 ALA A O 1
ATOM 763 N N . LEU A 1 99 ? -9.491 4.584 16.181 1.00 95.44 99 LEU A N 1
ATOM 764 C CA . LEU A 1 99 ? -10.266 4.564 14.936 1.00 95.44 99 LEU A CA 1
ATOM 765 C C . LEU A 1 99 ? -10.313 3.152 14.341 1.00 95.44 99 LEU A C 1
ATOM 767 O O . LEU A 1 99 ? -11.390 2.690 13.952 1.00 95.44 99 LEU A O 1
ATOM 771 N N . LEU A 1 100 ? -9.175 2.456 14.306 1.00 93.19 100 LEU A N 1
ATOM 772 C CA . LEU A 1 100 ? -9.075 1.077 13.825 1.00 93.19 100 LEU A CA 1
ATOM 773 C C . LEU A 1 100 ? -9.867 0.108 14.714 1.00 93.19 100 LEU A C 1
ATOM 775 O O . LEU A 1 100 ? -10.544 -0.779 14.195 1.00 93.19 100 LEU A O 1
ATOM 779 N N . GLU A 1 101 ? -9.858 0.302 16.034 1.00 93.19 101 GLU A N 1
ATOM 780 C CA . GLU A 1 101 ? -10.675 -0.469 16.980 1.00 93.19 101 GLU A CA 1
ATOM 781 C C . GLU A 1 101 ? -12.176 -0.278 16.733 1.00 93.19 101 GLU A C 1
ATOM 783 O O . GLU A 1 101 ? -12.918 -1.256 16.610 1.00 93.19 101 GLU A O 1
ATOM 788 N N . ALA A 1 102 ? -12.632 0.974 16.603 1.00 94.25 102 ALA A N 1
ATOM 789 C CA . ALA A 1 102 ? -14.035 1.279 16.320 1.00 94.25 102 ALA A CA 1
ATOM 790 C C . ALA A 1 102 ? -14.485 0.690 14.974 1.00 94.25 102 ALA A C 1
ATOM 792 O O . ALA A 1 102 ? -15.572 0.120 14.863 1.00 94.25 102 ALA A O 1
ATOM 793 N N . THR A 1 103 ? -13.622 0.787 13.964 1.00 92.31 103 THR A N 1
ATOM 794 C CA . THR A 1 103 ? -13.828 0.208 12.633 1.00 92.31 103 THR A CA 1
ATOM 795 C C . THR A 1 103 ? -13.935 -1.314 12.705 1.00 92.31 103 THR A C 1
ATOM 797 O O . THR A 1 103 ? -14.902 -1.895 12.209 1.00 92.31 103 THR A O 1
ATOM 800 N N . ARG A 1 104 ? -13.003 -1.965 13.415 1.00 89.12 104 ARG A N 1
ATOM 801 C CA . ARG A 1 104 ? -13.009 -3.413 13.660 1.00 89.12 104 ARG A CA 1
ATOM 802 C C . ARG A 1 104 ? -14.287 -3.887 14.341 1.00 89.12 104 ARG A C 1
ATOM 804 O O . ARG A 1 104 ? -14.766 -4.962 14.000 1.00 89.12 104 ARG A O 1
ATOM 811 N N . ALA A 1 105 ? -14.823 -3.116 15.281 1.00 90.69 105 ALA A N 1
ATOM 812 C CA . ALA A 1 105 ? -16.051 -3.468 15.985 1.00 90.69 105 ALA A CA 1
ATOM 813 C C . ALA A 1 105 ? -17.311 -3.379 15.101 1.00 90.69 105 ALA A C 1
ATOM 815 O O . ALA A 1 105 ? -18.282 -4.090 15.352 1.00 90.69 105 ALA A O 1
ATOM 816 N N . ALA A 1 106 ? -17.319 -2.511 14.082 1.00 90.31 106 ALA A N 1
ATOM 817 C CA . ALA A 1 106 ? -18.484 -2.297 13.217 1.00 90.31 106 ALA A CA 1
ATOM 818 C C . ALA A 1 106 ? -18.561 -3.264 12.023 1.00 90.31 106 ALA A C 1
ATOM 820 O O . ALA A 1 106 ? -19.650 -3.547 11.507 1.00 90.31 106 ALA A O 1
ATOM 821 N N . LEU A 1 107 ? -17.416 -3.757 11.563 1.00 84.56 107 LEU A N 1
ATOM 822 C CA . LEU A 1 107 ? -17.300 -4.585 10.368 1.00 84.56 107 LEU A CA 1
ATOM 823 C C . LEU A 1 107 ? -17.245 -6.080 10.719 1.00 84.56 107 LEU A C 1
ATOM 825 O O . LEU A 1 107 ? -16.712 -6.457 11.766 1.00 84.56 107 LEU A O 1
ATOM 829 N N . PRO A 1 108 ? -17.843 -6.953 9.887 1.00 68.56 108 PRO A N 1
ATOM 830 C CA . PRO A 1 108 ? -17.844 -8.382 10.158 1.00 68.56 108 PRO A CA 1
ATOM 831 C C . PRO A 1 108 ? -16.408 -8.925 10.130 1.00 68.56 108 PRO A C 1
ATOM 833 O O . PRO A 1 108 ? -15.580 -8.508 9.326 1.00 68.56 108 PRO A O 1
ATOM 836 N N . ALA A 1 109 ? -16.098 -9.870 11.019 1.00 58.16 109 ALA A N 1
ATOM 837 C CA . ALA A 1 109 ? -14.827 -10.590 10.977 1.00 58.16 109 ALA A CA 1
ATOM 838 C C . ALA A 1 109 ? -14.589 -11.226 9.583 1.00 58.16 109 ALA A C 1
ATOM 840 O O . ALA A 1 109 ? -15.556 -11.688 8.973 1.00 58.16 109 ALA A O 1
ATOM 841 N N . PRO A 1 110 ? -13.326 -11.318 9.102 1.00 53.62 110 PRO A N 1
ATOM 842 C CA . PRO A 1 110 ? -12.134 -11.401 9.949 1.00 53.62 110 PRO A CA 1
ATOM 843 C C . PRO A 1 110 ? -11.017 -10.357 9.769 1.00 53.62 110 PRO A C 1
ATOM 845 O O . PRO A 1 110 ? -10.041 -10.465 10.512 1.00 53.62 110 PRO A O 1
ATOM 848 N N . ARG A 1 111 ? -11.036 -9.408 8.820 1.00 62.38 111 ARG A N 1
ATOM 849 C CA . ARG A 1 111 ? -9.829 -8.592 8.519 1.00 62.38 111 ARG A CA 1
ATOM 850 C C . ARG A 1 111 ? -10.165 -7.110 8.301 1.00 62.38 111 ARG A C 1
ATOM 852 O O . ARG A 1 111 ? -11.305 -6.759 8.518 1.00 62.38 111 ARG A O 1
ATOM 859 N N . HIS A 1 112 ? -9.135 -6.268 8.271 1.00 60.62 112 HIS A N 1
ATOM 860 C CA . HIS A 1 112 ? -9.092 -4.847 7.875 1.00 60.62 112 HIS A CA 1
ATOM 861 C C . HIS A 1 112 ? -7.620 -4.586 7.575 1.00 60.62 112 HIS A C 1
ATOM 863 O O . HIS A 1 112 ? -6.765 -5.167 8.261 1.00 60.62 112 HIS A O 1
ATOM 869 N N . GLN A 1 113 ? -7.328 -3.747 6.591 1.00 65.62 113 GLN A N 1
ATOM 870 C CA . GLN A 1 113 ? -5.968 -3.282 6.330 1.00 65.62 113 GLN A CA 1
ATOM 871 C C . GLN A 1 113 ? -5.786 -1.870 6.892 1.00 65.62 113 GLN A C 1
ATOM 873 O O . GLN A 1 113 ? -6.749 -1.125 7.076 1.00 65.62 113 GLN A O 1
ATOM 878 N N . ALA A 1 114 ? -4.552 -1.548 7.255 1.00 66.00 114 ALA A N 1
ATOM 879 C CA . ALA A 1 114 ? -4.185 -0.233 7.741 1.00 66.00 114 ALA A CA 1
ATOM 880 C C . ALA A 1 114 ? -2.747 0.047 7.327 1.00 66.00 114 ALA A C 1
ATOM 882 O O . ALA A 1 114 ? -1.879 -0.818 7.483 1.00 66.00 114 ALA A O 1
ATOM 883 N N . GLN A 1 115 ? -2.494 1.259 6.843 1.00 67.56 115 GLN A N 1
ATOM 884 C CA . GLN A 1 115 ? -1.132 1.698 6.580 1.00 67.56 115 GLN A CA 1
ATOM 885 C C . GLN A 1 115 ? -0.451 2.171 7.861 1.00 67.56 115 GLN A C 1
ATOM 887 O O . GLN A 1 115 ? -1.063 2.816 8.716 1.00 67.56 115 GLN A O 1
ATOM 892 N N . LEU A 1 116 ? 0.835 1.847 7.981 1.00 60.28 116 LEU A N 1
ATOM 893 C CA . LEU A 1 116 ? 1.703 2.319 9.051 1.00 60.28 116 LEU A CA 1
ATOM 894 C C . LEU A 1 116 ? 2.619 3.413 8.514 1.00 60.28 116 LEU A C 1
ATOM 896 O O . LEU A 1 116 ? 3.224 3.276 7.453 1.00 60.28 116 LEU A O 1
ATOM 900 N N . PHE A 1 117 ? 2.774 4.482 9.288 1.00 60.94 117 PHE A N 1
ATOM 901 C CA . PHE A 1 117 ? 3.802 5.471 9.010 1.00 60.94 117 PHE A CA 1
ATOM 902 C C . PHE A 1 117 ? 5.183 4.901 9.351 1.00 60.94 117 PHE A C 1
ATOM 904 O O . PHE A 1 117 ? 5.443 4.530 10.499 1.00 60.94 117 PHE A O 1
ATOM 911 N N . SER A 1 118 ? 6.089 4.876 8.373 1.00 52.94 118 SER A N 1
ATOM 912 C CA . SER A 1 118 ? 7.492 4.547 8.624 1.00 52.94 118 SER A CA 1
ATOM 913 C C . SER A 1 118 ? 8.156 5.678 9.409 1.00 52.94 118 SER A C 1
ATOM 915 O O . SER A 1 118 ? 8.112 6.847 9.017 1.00 52.94 118 SER A O 1
ATOM 917 N N . THR A 1 119 ? 8.759 5.351 10.555 1.00 47.16 119 THR A N 1
ATOM 918 C CA . THR A 1 119 ? 9.410 6.367 11.384 1.00 47.16 119 THR A CA 1
ATOM 919 C C . THR A 1 119 ? 10.588 6.989 10.631 1.00 47.16 119 THR A C 1
ATOM 921 O O . THR A 1 119 ? 11.428 6.303 10.059 1.00 47.16 119 THR A O 1
ATOM 924 N N . SER A 1 120 ? 10.712 8.313 10.686 1.00 45.97 120 SER A N 1
ATOM 925 C CA . SER A 1 120 ? 11.831 9.056 10.091 1.00 45.97 120 SER A CA 1
ATOM 926 C C . SER A 1 120 ? 13.172 8.862 10.822 1.00 45.97 120 SER A C 1
ATOM 928 O O . SER A 1 120 ? 14.157 9.542 10.504 1.00 45.97 120 SER A O 1
ATOM 930 N N . LYS A 1 121 ? 13.242 7.959 11.815 1.00 44.84 121 LYS A N 1
ATOM 931 C CA . LYS A 1 121 ? 14.471 7.674 12.558 1.00 44.84 121 LYS A CA 1
ATOM 932 C C . LYS A 1 121 ? 15.417 6.837 11.699 1.00 44.84 121 LYS A C 1
ATOM 934 O O . LYS A 1 121 ? 15.332 5.621 11.620 1.00 44.84 121 LYS A O 1
ATOM 939 N N . LYS A 1 122 ? 16.360 7.554 11.089 1.00 46.12 122 LYS A N 1
ATOM 940 C CA . LYS A 1 122 ? 17.548 7.050 10.395 1.00 46.12 122 LYS A CA 1
ATOM 941 C C . LYS A 1 122 ? 18.353 6.141 11.335 1.00 46.12 122 LYS A C 1
ATOM 943 O O . LYS A 1 122 ? 19.022 6.654 12.228 1.00 46.12 122 LYS A O 1
ATOM 948 N N . SER A 1 123 ? 18.278 4.825 11.151 1.00 44.09 123 SER A N 1
ATOM 949 C CA . SER A 1 123 ? 19.034 3.853 11.958 1.00 44.09 123 SER A CA 1
ATOM 950 C C . SER A 1 123 ? 19.885 2.876 11.129 1.00 44.09 123 SER A C 1
ATOM 952 O O . SER A 1 123 ? 20.479 1.967 11.701 1.00 44.09 123 SER A O 1
ATOM 954 N N . GLY A 1 124 ? 19.968 3.040 9.806 1.00 43.03 124 GLY A N 1
ATOM 955 C CA . GLY A 1 124 ? 20.704 2.117 8.937 1.00 43.03 124 GLY A CA 1
ATOM 956 C C . GLY A 1 124 ? 22.204 2.421 8.837 1.00 43.03 124 GLY A C 1
ATOM 957 O O . GLY A 1 124 ? 22.606 3.576 8.699 1.00 43.03 124 GLY A O 1
ATOM 958 N N . THR A 1 125 ? 23.020 1.365 8.853 1.00 43.03 125 THR A N 1
ATOM 959 C CA . THR A 1 125 ? 24.470 1.343 8.569 1.00 43.03 125 THR A CA 1
ATOM 960 C C . THR A 1 125 ? 24.809 1.361 7.068 1.00 43.03 125 THR A C 1
ATOM 962 O O . THR A 1 125 ? 25.983 1.285 6.713 1.00 43.03 125 THR A O 1
ATOM 965 N N . HIS A 1 126 ? 23.812 1.445 6.180 1.00 41.53 126 HIS A N 1
ATOM 966 C CA . HIS A 1 126 ? 23.995 1.403 4.724 1.00 41.53 126 HIS A CA 1
ATOM 967 C C . HIS A 1 126 ? 24.243 2.805 4.135 1.00 41.53 126 HIS A C 1
ATOM 969 O O . HIS A 1 126 ? 23.592 3.783 4.503 1.00 41.53 126 HIS A O 1
ATOM 975 N N . LEU A 1 127 ? 25.240 2.906 3.249 1.00 41.66 127 LEU A N 1
ATOM 976 C CA . LEU A 1 127 ? 25.936 4.149 2.878 1.00 41.66 127 LEU A CA 1
ATOM 977 C C . LEU A 1 127 ? 25.297 4.985 1.746 1.00 41.66 127 LEU A C 1
ATOM 979 O O . LEU A 1 127 ? 25.924 5.934 1.278 1.00 41.66 127 LEU A O 1
ATOM 983 N N . THR A 1 128 ? 24.056 4.727 1.330 1.00 39.62 128 THR A N 1
ATOM 984 C CA . THR A 1 128 ? 23.336 5.539 0.320 1.00 39.62 128 THR A CA 1
ATOM 985 C C . THR A 1 128 ? 21.846 5.684 0.700 1.00 39.62 128 THR A C 1
ATOM 987 O O . THR A 1 128 ? 21.350 4.954 1.554 1.00 39.62 128 THR A O 1
ATOM 990 N N . PRO A 1 129 ? 21.139 6.745 0.263 1.00 43.66 129 PRO A N 1
ATOM 991 C CA . PRO A 1 129 ? 20.216 7.469 1.137 1.00 43.66 129 PRO A CA 1
ATOM 992 C C . PRO A 1 129 ? 18.826 6.823 1.320 1.00 43.66 129 PRO A C 1
ATOM 994 O O . PRO A 1 129 ? 18.069 6.744 0.365 1.00 43.66 129 PRO A O 1
ATOM 997 N N . ARG A 1 130 ? 18.432 6.664 2.600 1.00 48.97 130 ARG A N 1
ATOM 998 C CA . ARG A 1 130 ? 17.066 6.809 3.180 1.00 48.97 130 ARG A CA 1
ATOM 999 C C . ARG A 1 130 ? 16.094 5.614 3.073 1.00 48.97 130 ARG A C 1
ATOM 1001 O O . ARG A 1 130 ? 15.779 5.172 1.987 1.00 48.97 130 ARG A O 1
ATOM 1008 N N . ILE A 1 131 ? 15.537 5.242 4.239 1.00 54.88 131 ILE A N 1
ATOM 1009 C CA . ILE A 1 131 ? 14.315 4.443 4.498 1.00 54.88 131 ILE A CA 1
ATOM 1010 C C . ILE A 1 131 ? 14.082 3.333 3.464 1.00 54.88 131 ILE A C 1
ATOM 1012 O O . ILE A 1 131 ? 13.329 3.513 2.509 1.00 54.88 131 ILE A O 1
ATOM 1016 N N . SER A 1 132 ? 14.705 2.176 3.684 1.00 67.81 132 SER A N 1
ATOM 1017 C CA . SER A 1 132 ? 14.366 0.959 2.946 1.00 67.81 132 SER A CA 1
ATOM 1018 C C . SER A 1 132 ? 13.168 0.256 3.593 1.00 67.81 132 SER A C 1
ATOM 1020 O O . SER A 1 132 ? 12.921 0.399 4.794 1.00 67.81 132 SER A O 1
ATOM 1022 N N . TYR A 1 133 ? 12.435 -0.554 2.824 1.00 70.94 133 TYR A N 1
ATOM 1023 C CA . TYR A 1 133 ? 11.413 -1.426 3.410 1.00 70.94 133 TYR A CA 1
ATOM 1024 C C . TYR A 1 133 ? 12.034 -2.403 4.425 1.00 70.94 133 TYR A C 1
ATOM 1026 O O . TYR A 1 133 ? 11.419 -2.704 5.444 1.00 70.94 133 TYR A O 1
ATOM 1034 N N . ALA A 1 134 ? 13.280 -2.841 4.205 1.00 74.44 134 ALA A N 1
ATOM 1035 C CA . ALA A 1 134 ? 14.014 -3.683 5.147 1.00 74.44 134 ALA A CA 1
ATOM 1036 C C . ALA A 1 134 ? 14.191 -3.015 6.526 1.00 74.44 134 ALA A C 1
ATOM 1038 O O . ALA A 1 134 ? 14.019 -3.680 7.547 1.00 74.44 134 ALA A O 1
ATOM 1039 N N . ASP A 1 135 ? 14.441 -1.701 6.580 1.00 73.56 135 ASP A N 1
ATOM 1040 C CA . ASP A 1 135 ? 14.494 -0.955 7.847 1.00 73.56 135 ASP A CA 1
ATOM 1041 C C . ASP A 1 135 ? 13.129 -0.940 8.553 1.00 73.56 135 ASP A C 1
ATOM 1043 O O . ASP A 1 135 ? 13.046 -1.092 9.774 1.00 73.56 135 ASP A O 1
ATOM 1047 N N . SER A 1 136 ? 12.043 -0.773 7.790 1.00 74.62 136 SER A N 1
ATOM 1048 C CA . SER A 1 136 ? 10.678 -0.833 8.324 1.00 74.62 136 SER A CA 1
ATOM 1049 C C . SER A 1 136 ? 10.343 -2.225 8.862 1.00 74.62 136 SER A C 1
ATOM 1051 O O . SER A 1 136 ? 9.811 -2.334 9.967 1.00 74.62 136 SER A O 1
ATOM 1053 N N . LEU A 1 137 ? 10.721 -3.285 8.146 1.00 80.00 137 LEU A N 1
ATOM 1054 C CA . LEU A 1 137 ? 10.547 -4.663 8.599 1.00 80.00 137 LEU A CA 1
ATOM 1055 C C . LEU A 1 137 ? 11.358 -4.951 9.869 1.00 80.00 137 LEU A C 1
ATOM 1057 O O . LEU A 1 137 ? 10.843 -5.576 10.795 1.00 80.00 137 LEU A O 1
ATOM 1061 N N . ALA A 1 138 ? 12.602 -4.469 9.951 1.00 82.06 138 ALA A N 1
ATOM 1062 C CA . ALA A 1 138 ? 13.437 -4.612 11.142 1.00 82.06 138 ALA A CA 1
ATOM 1063 C C . ALA A 1 138 ? 12.824 -3.892 12.354 1.00 82.06 138 ALA A C 1
ATOM 1065 O O . ALA A 1 138 ? 12.794 -4.444 13.454 1.00 82.06 138 ALA A O 1
ATOM 1066 N N . PHE A 1 139 ? 12.278 -2.689 12.149 1.00 80.88 139 PHE A N 1
ATOM 1067 C CA . PHE A 1 139 ? 11.552 -1.950 13.183 1.00 80.88 139 PHE A CA 1
ATOM 1068 C C . PHE A 1 139 ? 10.317 -2.717 13.683 1.00 80.88 139 PHE A C 1
ATOM 1070 O O . PHE A 1 139 ? 10.117 -2.832 14.891 1.00 80.88 139 PHE A O 1
ATOM 1077 N N . LEU A 1 140 ? 9.515 -3.271 12.769 1.00 84.06 140 LEU A N 1
ATOM 1078 C CA . LEU A 1 140 ? 8.337 -4.077 13.103 1.00 84.06 140 LEU A CA 1
ATOM 1079 C C . LEU A 1 140 ? 8.715 -5.374 13.830 1.00 84.06 140 LEU A C 1
ATOM 1081 O O . LEU A 1 140 ? 8.104 -5.713 14.842 1.00 84.06 140 LEU A O 1
ATOM 1085 N N . SER A 1 141 ? 9.766 -6.049 13.366 1.00 84.44 141 SER A N 1
ATOM 1086 C CA . SER A 1 141 ? 10.288 -7.273 13.984 1.00 84.44 141 SER A CA 1
ATOM 1087 C C . SER A 1 141 ? 10.790 -7.018 15.406 1.00 84.44 141 SER A C 1
ATOM 1089 O O . SER A 1 141 ? 10.513 -7.803 16.305 1.00 84.44 141 SER A O 1
ATOM 1091 N N . ALA A 1 142 ? 11.473 -5.891 15.641 1.00 85.25 142 ALA A N 1
ATOM 1092 C CA . ALA A 1 142 ? 11.923 -5.487 16.975 1.00 85.25 142 ALA A CA 1
ATOM 1093 C C . ALA A 1 142 ? 10.765 -5.168 17.942 1.00 85.25 142 ALA A C 1
ATOM 1095 O O . ALA A 1 142 ? 10.974 -5.127 19.153 1.00 85.25 142 ALA A O 1
ATOM 1096 N N . ALA A 1 143 ? 9.562 -4.935 17.414 1.00 85.56 143 ALA A N 1
ATOM 1097 C CA . ALA A 1 143 ? 8.328 -4.745 18.171 1.00 85.56 143 ALA A CA 1
ATOM 1098 C C . ALA A 1 143 ? 7.456 -6.018 18.231 1.00 85.56 143 ALA A C 1
ATOM 1100 O O . ALA A 1 143 ? 6.275 -5.924 18.567 1.00 85.56 143 ALA A O 1
ATOM 1101 N N . ASP A 1 144 ? 8.010 -7.185 17.876 1.00 90.38 144 ASP A N 1
ATOM 1102 C CA . ASP A 1 144 ? 7.318 -8.481 17.810 1.00 90.38 144 ASP A CA 1
ATOM 1103 C C . ASP A 1 144 ? 6.087 -8.490 16.878 1.00 90.38 144 ASP A C 1
ATOM 1105 O O . ASP A 1 144 ? 5.148 -9.278 17.049 1.00 90.38 144 ASP A O 1
ATOM 1109 N N . PHE A 1 145 ? 6.062 -7.617 15.864 1.00 87.38 145 PHE A N 1
ATOM 1110 C CA . PHE A 1 145 ? 4.998 -7.634 14.867 1.00 87.38 145 PHE A CA 1
ATOM 1111 C C . PHE A 1 145 ? 5.158 -8.858 13.949 1.00 87.38 145 PHE A C 1
ATOM 1113 O O . PHE A 1 145 ? 6.242 -9.105 13.422 1.00 87.38 145 PHE A O 1
ATOM 1120 N N . PRO A 1 146 ? 4.094 -9.644 13.715 1.00 86.69 146 PRO A N 1
ATOM 1121 C CA . PRO A 1 146 ? 4.198 -10.856 12.918 1.00 86.69 146 PRO A CA 1
ATOM 1122 C C . PRO A 1 146 ? 4.385 -10.549 11.426 1.00 86.69 146 PRO A C 1
ATOM 1124 O O . PRO A 1 146 ? 3.459 -10.059 10.779 1.00 86.69 146 PRO A O 1
ATOM 1127 N N . ASN A 1 147 ? 5.521 -10.962 10.859 1.00 84.44 147 ASN A N 1
ATOM 1128 C CA . ASN A 1 147 ? 5.853 -10.787 9.437 1.00 84.44 147 ASN A CA 1
ATOM 1129 C C . ASN A 1 147 ? 4.736 -11.244 8.485 1.00 84.44 147 ASN A C 1
ATOM 1131 O O . ASN A 1 147 ? 4.426 -10.557 7.522 1.00 84.44 147 ASN A O 1
ATOM 1135 N N . HIS A 1 148 ? 4.034 -12.339 8.792 1.00 84.06 148 HIS A N 1
ATOM 1136 C CA . HIS A 1 148 ? 2.940 -12.846 7.951 1.00 84.06 148 HIS A CA 1
ATOM 1137 C C . HIS A 1 148 ? 1.707 -11.919 7.869 1.00 84.06 148 HIS A C 1
ATOM 1139 O O . HIS A 1 148 ? 0.763 -12.217 7.132 1.00 84.06 148 HIS A O 1
ATOM 1145 N N . LYS A 1 149 ? 1.660 -10.843 8.665 1.00 81.62 149 LYS A N 1
ATOM 1146 C CA . LYS A 1 149 ? 0.653 -9.774 8.572 1.00 81.62 149 LYS A CA 1
ATOM 1147 C C . LYS A 1 149 ? 1.167 -8.529 7.855 1.00 81.62 149 LYS A C 1
ATOM 1149 O O . LYS A 1 149 ? 0.366 -7.637 7.595 1.00 81.62 149 LYS A O 1
ATOM 1154 N N . ASP A 1 150 ? 2.459 -8.470 7.568 1.00 81.06 150 ASP A N 1
ATOM 1155 C CA . ASP A 1 150 ? 3.077 -7.394 6.813 1.00 81.06 150 ASP A CA 1
ATOM 1156 C C . ASP A 1 150 ? 3.014 -7.690 5.307 1.00 81.06 150 ASP A C 1
ATOM 1158 O O . ASP A 1 150 ? 3.037 -8.852 4.879 1.00 81.06 150 ASP A O 1
ATOM 1162 N N . ILE A 1 151 ? 2.864 -6.636 4.507 1.00 80.62 151 ILE A N 1
ATOM 1163 C CA . ILE A 1 151 ? 2.633 -6.714 3.063 1.00 80.62 151 ILE A CA 1
ATOM 1164 C C . ILE A 1 151 ? 3.590 -5.751 2.367 1.00 80.62 151 ILE A C 1
ATOM 1166 O O . ILE A 1 151 ? 3.484 -4.534 2.528 1.00 80.62 151 ILE A O 1
ATOM 1170 N N . LEU A 1 152 ? 4.469 -6.290 1.520 1.00 78.62 152 LEU A N 1
ATOM 1171 C CA . LEU A 1 152 ? 5.368 -5.467 0.716 1.00 78.62 152 LEU A CA 1
ATOM 1172 C C . LEU A 1 152 ? 4.605 -4.842 -0.454 1.00 78.62 152 LEU A C 1
ATOM 1174 O O . LEU A 1 152 ? 4.166 -5.553 -1.359 1.00 78.62 152 LEU A O 1
ATOM 1178 N N . SER A 1 153 ? 4.505 -3.515 -0.467 1.00 79.00 153 SER A N 1
ATOM 1179 C CA . SER A 1 153 ? 3.961 -2.770 -1.604 1.00 79.00 153 SER A CA 1
ATOM 1180 C C . SER A 1 153 ? 5.037 -2.518 -2.658 1.00 79.00 153 SER A C 1
ATOM 1182 O O . SER A 1 153 ? 6.087 -1.945 -2.366 1.00 79.00 153 SER A O 1
ATOM 1184 N N . ILE A 1 154 ? 4.768 -2.947 -3.888 1.00 77.31 154 ILE A N 1
ATOM 1185 C CA . ILE A 1 154 ? 5.653 -2.829 -5.044 1.00 77.31 154 ILE A CA 1
ATOM 1186 C C . ILE A 1 154 ? 5.078 -1.758 -5.982 1.00 77.31 154 ILE A C 1
ATOM 1188 O O . ILE A 1 154 ? 3.931 -1.882 -6.415 1.00 77.31 154 ILE A O 1
ATOM 1192 N N . PRO A 1 155 ? 5.828 -0.697 -6.319 1.00 79.44 155 PRO A N 1
ATOM 1193 C CA . PRO A 1 155 ? 5.370 0.259 -7.314 1.00 79.44 155 PRO A CA 1
ATOM 1194 C C . PRO A 1 155 ? 5.404 -0.387 -8.706 1.00 79.44 155 PRO A C 1
ATOM 1196 O O . PRO A 1 155 ? 6.429 -0.913 -9.128 1.00 79.44 155 PRO A O 1
ATOM 1199 N N . ALA A 1 156 ? 4.285 -0.324 -9.419 1.00 84.88 156 ALA A N 1
ATOM 1200 C CA . ALA A 1 156 ? 4.162 -0.615 -10.845 1.00 84.88 156 ALA A CA 1
ATOM 1201 C C . ALA A 1 156 ? 4.307 0.680 -11.667 1.00 84.88 156 ALA A C 1
ATOM 1203 O O . ALA A 1 156 ? 3.598 0.915 -12.637 1.00 84.88 156 ALA A O 1
ATOM 1204 N N . TYR A 1 157 ? 5.219 1.542 -11.231 1.00 83.38 157 TYR A N 1
ATOM 1205 C CA . TYR A 1 157 ? 5.632 2.777 -11.883 1.00 83.38 157 TYR A CA 1
ATOM 1206 C C . TYR A 1 157 ? 7.073 3.068 -11.465 1.00 83.38 157 TYR A C 1
ATOM 1208 O O . TYR A 1 157 ? 7.553 2.577 -10.439 1.00 83.38 157 TYR A O 1
ATOM 1216 N N . ALA A 1 158 ? 7.762 3.891 -12.241 1.00 82.25 158 ALA A N 1
ATOM 1217 C CA . ALA A 1 158 ? 9.080 4.399 -11.910 1.00 82.25 158 ALA A CA 1
ATOM 1218 C C . ALA A 1 158 ? 9.019 5.905 -11.671 1.00 82.25 158 ALA A C 1
ATOM 1220 O O . ALA A 1 158 ? 8.232 6.622 -12.288 1.00 82.25 158 ALA A O 1
ATOM 1221 N N . ARG A 1 159 ? 9.904 6.403 -10.807 1.00 83.25 159 ARG A N 1
ATOM 1222 C CA . ARG A 1 159 ? 10.199 7.832 -10.715 1.00 83.25 159 ARG A CA 1
ATOM 1223 C C . ARG A 1 159 ? 11.445 8.124 -11.534 1.00 83.25 159 ARG A C 1
ATOM 1225 O O . ARG A 1 159 ? 12.461 7.457 -11.351 1.00 83.25 159 ARG A O 1
ATOM 1232 N N . TYR A 1 160 ? 11.379 9.132 -12.392 1.00 80.44 160 TYR A N 1
ATOM 1233 C CA . TYR A 1 160 ? 12.508 9.546 -13.214 1.00 80.44 160 TYR A CA 1
ATOM 1234 C C . TYR A 1 160 ? 13.044 10.910 -12.777 1.00 80.44 160 TYR A C 1
ATOM 1236 O O . TYR A 1 160 ? 12.320 11.778 -12.278 1.00 80.44 160 TYR A O 1
ATOM 1244 N N . PHE A 1 161 ? 14.350 11.085 -12.968 1.00 83.56 161 PHE A N 1
ATOM 1245 C CA . PHE A 1 161 ? 15.103 12.260 -12.546 1.00 83.56 161 PHE A CA 1
ATOM 1246 C C . PHE A 1 161 ? 15.868 12.800 -13.755 1.00 83.56 161 PHE A C 1
ATOM 1248 O O . PHE A 1 161 ? 16.957 12.307 -14.053 1.00 83.56 161 PHE A O 1
ATOM 1255 N N . PRO A 1 162 ? 15.313 13.777 -14.492 1.00 79.50 162 PRO A N 1
ATOM 1256 C CA . PRO A 1 162 ? 15.971 14.295 -15.683 1.00 79.50 162 PRO A CA 1
ATOM 1257 C C . PRO A 1 162 ? 17.367 14.821 -15.368 1.00 79.50 162 PRO A C 1
ATOM 1259 O O . PRO A 1 162 ? 17.587 15.395 -14.303 1.00 79.50 162 PRO A O 1
ATOM 1262 N N . THR A 1 163 ? 18.278 14.637 -16.324 1.00 80.00 163 THR A N 1
ATOM 1263 C CA . THR A 1 163 ? 19.708 14.994 -16.270 1.00 80.00 163 THR A CA 1
ATOM 1264 C C . THR A 1 163 ? 20.577 14.199 -15.296 1.00 80.00 163 THR A C 1
ATOM 1266 O O . THR A 1 163 ? 21.796 14.310 -15.403 1.00 80.00 163 THR A O 1
ATOM 1269 N N . ALA A 1 164 ? 20.009 13.401 -14.387 1.00 79.44 164 ALA A N 1
ATOM 1270 C CA . ALA A 1 164 ? 20.791 12.464 -13.584 1.00 79.44 164 ALA A CA 1
ATOM 1271 C C . ALA A 1 164 ? 21.068 11.187 -14.384 1.00 79.44 164 ALA A C 1
ATOM 1273 O O . ALA A 1 164 ? 20.172 10.641 -15.025 1.00 79.44 164 ALA A O 1
ATOM 1274 N N . SER A 1 165 ? 22.311 10.716 -14.326 1.00 73.00 165 SER A N 1
ATOM 1275 C CA . SER A 1 165 ? 22.748 9.451 -14.927 1.00 73.00 165 SER A CA 1
ATOM 1276 C C . SER A 1 165 ? 23.005 8.372 -13.871 1.00 73.00 165 SER A C 1
ATOM 1278 O O . SER A 1 165 ? 23.065 7.194 -14.209 1.00 73.00 165 SER A O 1
ATOM 1280 N N . ALA A 1 166 ? 23.129 8.755 -12.595 1.00 67.94 166 ALA A N 1
ATOM 1281 C CA . ALA A 1 166 ? 23.298 7.833 -11.476 1.00 67.94 166 ALA A CA 1
ATOM 1282 C C . ALA A 1 166 ? 22.634 8.336 -10.174 1.00 67.94 166 ALA A C 1
ATOM 1284 O O . ALA A 1 166 ? 22.419 9.543 -9.994 1.00 67.94 166 ALA A O 1
ATOM 1285 N N . PRO A 1 167 ? 22.326 7.433 -9.218 1.00 70.69 167 PRO A N 1
ATOM 1286 C CA . PRO A 1 167 ? 21.860 7.818 -7.890 1.00 70.69 167 PRO A CA 1
ATOM 1287 C C . PRO A 1 167 ? 22.809 8.800 -7.187 1.00 70.69 167 PRO A C 1
ATOM 1289 O O . PRO A 1 167 ? 24.021 8.610 -7.150 1.00 70.69 167 PRO A O 1
ATOM 1292 N N . GLY A 1 168 ? 22.242 9.841 -6.572 1.00 72.25 168 GLY A N 1
ATOM 1293 C CA . GLY A 1 168 ? 23.001 10.853 -5.826 1.00 72.25 168 GLY A CA 1
ATOM 1294 C C . GLY A 1 168 ? 23.516 12.029 -6.662 1.00 72.25 168 GLY A C 1
ATOM 1295 O O . GLY A 1 168 ? 24.010 12.996 -6.082 1.00 72.25 168 GLY A O 1
ATOM 1296 N N . GLU A 1 169 ? 23.358 11.995 -7.986 1.00 78.12 169 GLU A N 1
ATOM 1297 C CA . GLU A 1 169 ? 23.705 13.113 -8.864 1.00 78.12 169 GLU A CA 1
ATOM 1298 C C . GLU A 1 169 ? 22.690 14.267 -8.809 1.00 78.12 169 GLU A C 1
ATOM 1300 O O . GLU A 1 169 ? 21.567 14.150 -8.306 1.00 78.12 169 GLU A O 1
ATOM 1305 N N . HIS A 1 170 ? 23.100 15.421 -9.344 1.00 84.12 170 HIS A N 1
ATOM 1306 C CA . HIS A 1 170 ? 22.210 16.559 -9.540 1.00 84.12 170 HIS A CA 1
ATOM 1307 C C . HIS A 1 170 ? 21.191 16.274 -10.648 1.00 84.12 170 HIS A C 1
ATOM 1309 O O . HIS A 1 170 ? 21.525 15.739 -11.700 1.00 84.12 170 HIS A O 1
ATOM 1315 N N . TYR A 1 171 ? 19.954 16.706 -10.424 1.00 82.88 171 TYR A N 1
ATOM 1316 C CA . TYR A 1 171 ? 18.858 16.582 -11.379 1.00 82.88 171 TYR A CA 1
ATOM 1317 C C . TYR A 1 171 ? 18.037 17.866 -11.433 1.00 82.88 171 TYR A C 1
ATOM 1319 O O . TYR A 1 171 ? 18.019 18.659 -10.479 1.00 82.88 171 TYR A O 1
ATOM 1327 N N . ASP A 1 172 ? 17.317 18.046 -12.536 1.00 87.00 172 ASP A N 1
ATOM 1328 C CA . ASP A 1 172 ? 16.341 19.119 -12.662 1.00 87.00 172 ASP A CA 1
ATOM 1329 C C . ASP A 1 172 ? 15.062 18.792 -11.879 1.00 87.00 172 ASP A C 1
ATOM 1331 O O . ASP A 1 172 ? 14.225 17.984 -12.284 1.00 87.00 172 ASP A O 1
ATOM 1335 N N . LYS A 1 173 ? 14.899 19.464 -10.737 1.00 85.56 173 LYS A N 1
ATOM 1336 C CA . LYS A 1 173 ? 13.745 19.302 -9.845 1.00 85.56 173 LYS A CA 1
ATOM 1337 C C . LYS A 1 173 ? 12.417 19.707 -10.478 1.00 85.56 173 LYS A C 1
ATOM 1339 O O . LYS A 1 173 ? 11.389 19.240 -10.001 1.00 85.56 173 LYS A O 1
ATOM 1344 N N . ALA A 1 174 ? 12.414 20.587 -11.479 1.00 88.50 174 ALA A N 1
ATOM 1345 C CA . ALA A 1 174 ? 11.175 21.050 -12.100 1.00 88.50 174 ALA A CA 1
ATOM 1346 C C . ALA A 1 174 ? 10.549 19.988 -13.012 1.00 88.50 174 ALA A C 1
ATOM 1348 O O . ALA A 1 174 ? 9.350 20.040 -13.268 1.00 88.50 174 ALA A O 1
ATOM 1349 N N . ASN A 1 175 ? 11.356 19.032 -13.477 1.00 84.62 175 ASN A N 1
ATOM 1350 C CA . ASN A 1 175 ? 10.959 18.044 -14.474 1.00 84.62 175 ASN A CA 1
ATOM 1351 C C . ASN A 1 175 ? 10.972 16.605 -13.942 1.00 84.62 175 ASN A C 1
ATOM 1353 O O . ASN A 1 175 ? 10.810 15.666 -14.717 1.00 84.62 175 ASN A O 1
ATOM 1357 N N . VAL A 1 176 ? 11.150 16.409 -12.632 1.00 86.81 176 VAL A N 1
ATOM 1358 C CA . VAL A 1 176 ? 10.944 15.089 -12.024 1.00 86.81 176 VAL A CA 1
ATOM 1359 C C . VAL A 1 176 ? 9.503 14.643 -12.223 1.00 86.81 176 VAL A C 1
ATOM 1361 O O . VAL A 1 176 ? 8.575 15.449 -12.142 1.00 86.81 176 VAL A O 1
ATOM 1364 N N . GLY A 1 177 ? 9.315 13.351 -12.443 1.00 86.50 177 GLY A N 1
ATOM 1365 C CA . GLY A 1 177 ? 7.986 12.803 -12.640 1.00 86.50 177 GLY A CA 1
ATOM 1366 C C . GLY A 1 177 ? 7.937 11.310 -12.403 1.00 86.50 177 GLY A C 1
ATOM 1367 O O . GLY A 1 177 ? 8.920 10.680 -12.005 1.00 86.50 177 GLY A O 1
ATOM 1368 N N . GLU A 1 178 ? 6.755 10.765 -12.634 1.00 89.31 178 GLU A N 1
ATOM 1369 C CA . GLU A 1 178 ? 6.460 9.346 -12.527 1.00 89.31 178 GLU A CA 1
ATOM 1370 C C . GLU A 1 178 ? 5.966 8.851 -13.883 1.00 89.31 178 GLU A C 1
ATOM 1372 O O . GLU A 1 178 ? 5.330 9.595 -14.632 1.00 89.31 178 GLU A O 1
ATOM 1377 N N . ILE A 1 179 ? 6.315 7.615 -14.211 1.00 86.06 179 ILE A N 1
ATOM 1378 C CA . ILE A 1 179 ? 5.898 6.936 -15.431 1.00 86.06 179 ILE A CA 1
ATOM 1379 C C . ILE A 1 179 ? 5.449 5.530 -15.065 1.00 86.06 179 ILE A C 1
ATOM 1381 O O . ILE A 1 179 ? 6.121 4.847 -14.292 1.00 86.06 179 ILE A O 1
ATOM 1385 N N . GLU A 1 180 ? 4.299 5.117 -15.580 1.00 89.00 180 GLU A N 1
ATOM 1386 C CA . GLU A 1 180 ? 3.772 3.778 -15.333 1.00 89.00 180 GLU A CA 1
ATOM 1387 C C . GLU A 1 180 ? 4.721 2.715 -15.890 1.00 89.00 180 GLU A C 1
ATOM 1389 O O . GLU A 1 180 ? 5.376 2.929 -16.912 1.00 89.00 180 GLU A O 1
ATOM 1394 N N . TYR A 1 181 ? 4.800 1.561 -15.224 1.00 85.56 181 TYR A N 1
ATOM 1395 C CA . TYR A 1 181 ? 5.752 0.510 -15.588 1.00 85.56 181 TYR A CA 1
ATOM 1396 C C . TYR A 1 181 ? 5.546 0.025 -17.032 1.00 85.56 181 TYR A C 1
ATOM 1398 O O . TYR A 1 181 ? 6.504 -0.080 -17.793 1.00 85.56 181 TYR A O 1
ATOM 1406 N N . ARG A 1 182 ? 4.292 -0.159 -17.446 1.00 87.31 182 ARG A N 1
ATOM 1407 C CA . ARG A 1 182 ? 3.908 -0.530 -18.817 1.00 87.31 182 ARG A CA 1
ATOM 1408 C C . ARG A 1 182 ? 4.303 0.488 -19.892 1.00 87.31 182 ARG A C 1
ATOM 1410 O O . ARG A 1 182 ? 4.328 0.148 -21.068 1.00 87.31 182 ARG A O 1
ATOM 1417 N N . ASP A 1 183 ? 4.515 1.742 -19.495 1.00 89.56 183 ASP A N 1
ATOM 1418 C CA . ASP A 1 183 ? 4.822 2.852 -20.395 1.00 89.56 183 ASP A CA 1
ATOM 1419 C C . ASP A 1 183 ? 6.332 3.184 -20.358 1.00 89.56 183 ASP A C 1
ATOM 1421 O O . ASP A 1 183 ? 6.768 4.162 -20.969 1.00 89.56 183 ASP A O 1
ATOM 1425 N N . LEU A 1 184 ? 7.147 2.376 -19.659 1.00 84.19 184 LEU A N 1
ATOM 1426 C CA . LEU A 1 184 ? 8.596 2.548 -19.614 1.00 84.19 184 LEU A CA 1
ATOM 1427 C C . LEU A 1 184 ? 9.225 2.387 -21.007 1.00 84.19 184 LEU A C 1
ATOM 1429 O O . LEU A 1 184 ? 8.967 1.392 -21.689 1.00 84.19 184 LEU A O 1
ATOM 1433 N N . PRO A 1 185 ? 10.108 3.314 -21.422 1.00 82.44 185 PRO A N 1
ATOM 1434 C CA . PRO A 1 185 ? 10.816 3.182 -22.685 1.00 82.44 185 PRO A CA 1
ATOM 1435 C C . PRO A 1 185 ? 11.733 1.944 -22.685 1.00 82.44 185 PRO A C 1
ATOM 1437 O O . PRO A 1 185 ? 12.471 1.743 -21.713 1.00 82.44 185 PRO A O 1
ATOM 1440 N N . PRO A 1 186 ? 11.758 1.133 -23.760 1.00 77.12 186 PRO A N 1
ATOM 1441 C CA . PRO A 1 186 ? 12.633 -0.039 -23.853 1.00 77.12 186 PRO A CA 1
ATOM 1442 C C . PRO A 1 186 ? 14.115 0.280 -23.615 1.00 77.12 186 PRO A C 1
ATOM 1444 O O . PRO A 1 186 ? 14.844 -0.504 -23.015 1.00 77.12 186 PRO A O 1
ATOM 1447 N N . GLU A 1 187 ? 14.574 1.461 -24.028 1.00 74.12 187 GLU A N 1
ATOM 1448 C CA . GLU A 1 187 ? 15.945 1.918 -23.808 1.00 74.12 187 GLU A CA 1
ATOM 1449 C C . GLU A 1 187 ? 16.290 2.148 -22.329 1.00 74.12 187 GLU A C 1
ATOM 1451 O O . GLU A 1 187 ? 17.469 2.124 -21.966 1.00 74.12 187 GLU A O 1
ATOM 1456 N N . TRP A 1 188 ? 15.288 2.372 -21.473 1.00 72.94 188 TRP A N 1
ATOM 1457 C CA . TRP A 1 188 ? 15.496 2.440 -20.029 1.00 72.94 188 TRP A CA 1
ATOM 1458 C C . TRP A 1 188 ? 15.659 1.024 -19.491 1.00 72.94 188 TRP A C 1
ATOM 1460 O O . TRP A 1 188 ? 16.636 0.766 -18.806 1.00 72.94 188 TRP A O 1
ATOM 1470 N N . ILE A 1 189 ? 14.797 0.092 -19.903 1.00 66.19 189 ILE A N 1
ATOM 1471 C CA . ILE A 1 189 ? 14.832 -1.333 -19.526 1.00 66.19 189 ILE A CA 1
ATOM 1472 C C . ILE A 1 189 ? 16.191 -1.978 -19.865 1.00 66.19 189 ILE A C 1
ATOM 1474 O O . ILE A 1 189 ? 16.796 -2.639 -19.024 1.00 66.19 189 ILE A O 1
ATOM 1478 N N . CYS A 1 190 ? 16.745 -1.729 -21.056 1.00 54.47 190 CYS A N 1
ATOM 1479 C CA . CYS A 1 190 ? 18.005 -2.354 -21.487 1.00 54.47 190 CYS A CA 1
ATOM 1480 C C . CYS A 1 190 ? 19.269 -1.892 -20.731 1.00 54.47 190 CYS A C 1
ATOM 1482 O O . CYS A 1 190 ? 20.317 -2.515 -20.884 1.00 54.47 190 CYS A O 1
ATOM 1484 N N . ASN A 1 191 ? 19.206 -0.806 -19.951 1.00 59.00 191 ASN A N 1
ATOM 1485 C CA . ASN A 1 191 ? 20.348 -0.259 -19.199 1.00 59.00 191 ASN A CA 1
ATOM 1486 C C . ASN A 1 191 ? 20.188 -0.421 -17.678 1.00 59.00 191 ASN A C 1
ATOM 1488 O O . ASN A 1 191 ? 20.806 0.305 -16.898 1.00 59.00 191 ASN A O 1
ATOM 1492 N N . THR A 1 192 ? 19.339 -1.361 -17.269 1.00 64.00 192 THR A N 1
ATOM 1493 C CA . THR A 1 192 ? 19.019 -1.655 -15.875 1.00 64.00 192 THR A CA 1
ATOM 1494 C C . THR A 1 192 ? 20.240 -2.034 -15.059 1.00 64.00 192 THR A C 1
ATOM 1496 O O . THR A 1 192 ? 21.006 -2.925 -15.424 1.00 64.00 192 THR A O 1
ATOM 1499 N N . ILE A 1 193 ? 20.368 -1.401 -13.894 1.00 61.72 193 ILE A N 1
ATOM 1500 C CA . ILE A 1 193 ? 21.266 -1.867 -12.845 1.00 61.72 193 ILE A CA 1
ATOM 1501 C C . ILE A 1 193 ? 20.409 -2.370 -11.687 1.00 61.72 193 ILE A C 1
ATOM 1503 O O . ILE A 1 193 ? 19.661 -1.611 -11.063 1.00 61.72 193 ILE A O 1
ATOM 1507 N N . ILE A 1 194 ? 20.540 -3.667 -11.411 1.00 58.06 194 ILE A N 1
ATOM 1508 C CA . ILE A 1 194 ? 19.893 -4.336 -10.284 1.00 58.06 194 ILE A CA 1
ATOM 1509 C C . ILE A 1 194 ? 20.826 -4.239 -9.080 1.00 58.06 194 ILE A C 1
ATOM 1511 O O . ILE A 1 194 ? 21.925 -4.799 -9.085 1.00 58.06 194 ILE A O 1
ATOM 1515 N N . ASP A 1 195 ? 20.381 -3.542 -8.040 1.00 55.62 195 ASP A N 1
ATOM 1516 C CA . ASP A 1 195 ? 21.027 -3.556 -6.735 1.00 55.62 195 ASP A CA 1
ATOM 1517 C C . ASP A 1 195 ? 20.312 -4.585 -5.849 1.00 55.62 195 ASP A C 1
ATOM 1519 O O . ASP A 1 195 ? 19.249 -4.332 -5.271 1.00 55.62 195 ASP A O 1
ATOM 1523 N N . ILE A 1 196 ? 20.891 -5.787 -5.797 1.00 54.41 196 ILE A N 1
ATOM 1524 C CA . ILE A 1 196 ? 20.348 -6.926 -5.044 1.00 54.41 196 ILE A CA 1
ATOM 1525 C C . ILE A 1 196 ? 20.318 -6.619 -3.541 1.00 54.41 196 ILE A C 1
ATOM 1527 O O . ILE A 1 196 ? 19.362 -6.998 -2.864 1.00 54.41 196 ILE A O 1
ATOM 1531 N N . ASP A 1 197 ? 21.317 -5.894 -3.027 1.00 52.56 197 ASP A N 1
ATOM 1532 C CA . ASP A 1 197 ? 21.403 -5.545 -1.605 1.00 52.56 197 ASP A CA 1
ATOM 1533 C C . ASP A 1 197 ? 20.295 -4.559 -1.207 1.00 52.56 197 ASP A C 1
ATOM 1535 O O . ASP A 1 197 ? 19.760 -4.626 -0.097 1.00 52.56 197 ASP A O 1
ATOM 1539 N N . LEU A 1 198 ? 19.910 -3.664 -2.121 1.00 51.31 198 LEU A N 1
ATOM 1540 C CA . LEU A 1 198 ? 18.803 -2.727 -1.922 1.00 51.31 198 LEU A CA 1
ATOM 1541 C C . LEU A 1 198 ? 17.433 -3.292 -2.315 1.00 51.31 198 LEU A C 1
ATOM 1543 O O . LEU A 1 198 ? 16.419 -2.646 -2.031 1.00 51.31 198 LEU A O 1
ATOM 1547 N N . CYS A 1 199 ? 17.378 -4.469 -2.951 1.00 49.28 199 CYS A N 1
ATOM 1548 C CA . CYS A 1 199 ? 16.159 -5.019 -3.556 1.00 49.28 199 CYS A CA 1
ATOM 1549 C C . CYS A 1 199 ? 15.459 -3.968 -4.446 1.00 49.28 199 CYS A C 1
ATOM 1551 O O . CYS A 1 199 ? 14.236 -3.764 -4.415 1.00 49.28 199 CYS A O 1
ATOM 1553 N N . ALA A 1 200 ? 16.278 -3.226 -5.189 1.00 53.47 200 ALA A N 1
ATOM 1554 C CA . ALA A 1 200 ? 15.863 -2.105 -6.006 1.00 53.47 200 ALA A CA 1
ATOM 1555 C C . ALA A 1 200 ? 16.600 -2.157 -7.338 1.00 53.47 200 ALA A C 1
ATOM 1557 O O . ALA A 1 200 ? 17.819 -2.295 -7.385 1.00 53.47 200 ALA A O 1
ATOM 1558 N N . ALA A 1 201 ? 15.857 -1.968 -8.416 1.00 54.34 201 ALA A N 1
ATOM 1559 C CA . ALA A 1 201 ? 16.430 -1.672 -9.708 1.00 54.34 201 ALA A CA 1
ATOM 1560 C C . ALA A 1 201 ? 16.179 -0.199 -10.032 1.00 54.34 201 ALA A C 1
ATOM 1562 O O . ALA A 1 201 ? 15.124 0.366 -9.715 1.00 54.34 201 ALA A O 1
ATOM 1563 N N . TYR A 1 202 ? 17.175 0.442 -10.629 1.00 55.19 202 TYR A N 1
ATOM 1564 C CA . TYR A 1 202 ? 16.976 1.704 -11.323 1.00 55.19 202 TYR A CA 1
ATOM 1565 C C . TYR A 1 202 ? 17.142 1.396 -12.811 1.00 55.19 202 TYR A C 1
ATOM 1567 O O . TYR A 1 202 ? 18.226 1.003 -13.240 1.00 55.19 202 TYR A O 1
ATOM 1575 N N . ALA A 1 203 ? 16.019 1.520 -13.536 1.00 43.00 203 ALA A N 1
ATOM 1576 C CA . ALA A 1 203 ? 15.657 0.757 -14.740 1.00 43.00 203 ALA A CA 1
ATOM 1577 C C . ALA A 1 203 ? 15.338 -0.729 -14.433 1.00 43.00 203 ALA A C 1
ATOM 1579 O O . ALA A 1 203 ? 15.842 -1.240 -13.449 1.00 43.00 203 ALA A O 1
ATOM 1580 N N . VAL A 1 204 ? 14.401 -1.372 -15.149 1.00 43.19 204 VAL A N 1
ATOM 1581 C CA . VAL A 1 204 ? 13.836 -2.708 -14.813 1.00 43.19 204 VAL A CA 1
ATOM 1582 C C . VAL A 1 204 ? 14.204 -3.752 -15.880 1.00 43.19 204 VAL A C 1
ATOM 1584 O O . VAL A 1 204 ? 14.104 -3.429 -17.055 1.00 43.19 204 VAL A O 1
ATOM 1587 N N . ASP A 1 205 ? 14.553 -4.988 -15.495 1.00 41.81 205 ASP A N 1
ATOM 1588 C CA . ASP A 1 205 ? 14.783 -6.161 -16.375 1.00 41.81 205 ASP A CA 1
ATOM 1589 C C . ASP A 1 205 ? 13.959 -7.384 -15.881 1.00 41.81 205 ASP A C 1
ATOM 1591 O O . ASP A 1 205 ? 13.399 -7.346 -14.782 1.00 41.81 205 ASP A O 1
ATOM 1595 N N . GLU A 1 206 ? 13.857 -8.463 -16.670 1.00 48.78 206 GLU A N 1
ATOM 1596 C CA . GLU A 1 206 ? 13.109 -9.701 -16.374 1.00 48.78 206 GLU A CA 1
ATOM 1597 C C . GLU A 1 206 ? 13.489 -10.351 -15.034 1.00 48.78 206 GLU A C 1
ATOM 1599 O O . GLU A 1 206 ? 12.597 -10.770 -14.287 1.00 48.78 206 GLU A O 1
ATOM 1604 N N . ASP A 1 207 ? 14.779 -10.384 -14.689 1.00 55.66 207 ASP A N 1
ATOM 1605 C CA . ASP A 1 207 ? 15.256 -10.988 -13.438 1.00 55.66 207 ASP A CA 1
ATOM 1606 C C . ASP A 1 207 ? 14.818 -10.185 -12.190 1.00 55.66 207 ASP A C 1
ATOM 1608 O O . ASP A 1 207 ? 14.541 -10.772 -11.141 1.00 55.66 207 ASP A O 1
ATOM 1612 N N . ASP A 1 208 ? 14.643 -8.858 -12.292 1.00 62.25 208 ASP A N 1
ATOM 1613 C CA . ASP A 1 208 ? 14.250 -7.979 -11.169 1.00 62.25 208 ASP A CA 1
ATOM 1614 C C . ASP A 1 208 ? 12.810 -8.229 -10.691 1.00 62.25 208 ASP A C 1
ATOM 1616 O O . ASP A 1 208 ? 12.501 -8.155 -9.495 1.00 62.25 208 ASP A O 1
ATOM 1620 N N . LYS A 1 209 ? 11.915 -8.606 -11.614 1.00 66.75 209 LYS A N 1
ATOM 1621 C CA . LYS A 1 209 ? 10.473 -8.769 -11.342 1.00 66.75 209 LYS A CA 1
ATOM 1622 C C . LYS A 1 209 ? 10.200 -9.797 -10.239 1.00 66.75 209 LYS A C 1
ATOM 1624 O O . LYS A 1 209 ? 9.171 -9.740 -9.560 1.00 66.75 209 LYS A O 1
ATOM 1629 N N . ARG A 1 210 ? 11.125 -10.746 -10.060 1.00 76.12 210 ARG A N 1
ATOM 1630 C CA . ARG A 1 210 ? 11.016 -11.881 -9.133 1.00 76.12 210 ARG A CA 1
ATOM 1631 C C . ARG A 1 210 ? 11.724 -11.642 -7.805 1.00 76.12 210 ARG A C 1
ATOM 1633 O O . ARG A 1 210 ? 11.229 -12.134 -6.790 1.00 76.12 210 ARG A O 1
ATOM 1640 N N . VAL A 1 211 ? 12.790 -10.838 -7.777 1.00 77.75 211 VAL A N 1
ATOM 1641 C CA . VAL A 1 211 ? 13.635 -10.606 -6.587 1.00 77.75 211 VAL A CA 1
ATOM 1642 C C . VAL A 1 211 ? 12.806 -10.160 -5.383 1.00 77.75 211 VAL A C 1
ATOM 1644 O O . VAL A 1 211 ? 12.929 -10.717 -4.293 1.00 77.75 211 VAL A O 1
ATOM 1647 N N . LYS A 1 212 ? 11.883 -9.209 -5.570 1.00 75.44 212 LYS A N 1
ATOM 1648 C CA . LYS A 1 212 ? 11.006 -8.742 -4.481 1.00 75.44 212 LYS A CA 1
ATOM 1649 C C . LYS A 1 212 ? 10.085 -9.839 -3.957 1.00 75.44 212 LYS A C 1
ATOM 1651 O O . LYS A 1 212 ? 9.855 -9.915 -2.754 1.00 75.44 212 LYS A O 1
ATOM 1656 N N . ALA A 1 213 ? 9.564 -10.694 -4.833 1.00 77.31 213 ALA A N 1
ATOM 1657 C CA . ALA A 1 213 ? 8.691 -11.797 -4.443 1.00 77.31 213 ALA A CA 1
ATOM 1658 C C . ALA A 1 213 ? 9.461 -12.924 -3.732 1.00 77.31 213 ALA A C 1
ATOM 1660 O O . ALA A 1 213 ? 8.963 -13.496 -2.759 1.00 77.31 213 ALA A O 1
ATOM 1661 N N . GLU A 1 214 ? 10.690 -13.207 -4.163 1.00 83.38 214 GLU A N 1
ATOM 1662 C CA . GLU A 1 214 ? 11.606 -14.126 -3.479 1.00 83.38 214 GLU A CA 1
ATOM 1663 C C . GLU A 1 214 ? 11.976 -13.579 -2.099 1.00 83.38 214 GLU A C 1
ATOM 1665 O O . GLU A 1 214 ? 11.910 -14.302 -1.102 1.00 83.38 214 GLU A O 1
ATOM 1670 N N . TRP A 1 215 ? 12.242 -12.274 -2.008 1.00 82.12 215 TRP A N 1
ATOM 1671 C CA . TRP A 1 215 ? 12.497 -11.597 -0.744 1.00 82.12 215 TRP A CA 1
ATOM 1672 C C . TRP A 1 215 ? 11.286 -11.667 0.199 1.00 82.12 215 TRP A C 1
ATOM 1674 O O . TRP A 1 215 ? 11.441 -12.127 1.330 1.00 82.12 215 TRP A O 1
ATOM 1684 N N . VAL A 1 216 ? 10.070 -11.341 -0.267 1.00 80.31 216 VAL A N 1
ATOM 1685 C CA . VAL A 1 216 ? 8.800 -11.509 0.484 1.00 80.31 216 VAL A CA 1
ATOM 1686 C C . VAL A 1 216 ? 8.694 -12.913 1.079 1.00 80.31 216 VAL A C 1
ATOM 1688 O O . VAL A 1 216 ? 8.390 -13.066 2.265 1.00 80.31 216 VAL A O 1
ATOM 1691 N N . LYS A 1 217 ? 8.981 -13.939 0.272 1.00 82.38 217 LYS A N 1
ATOM 1692 C CA . LYS A 1 217 ? 8.952 -15.339 0.704 1.00 82.38 217 LYS A CA 1
ATOM 1693 C C . LYS A 1 217 ? 10.029 -15.634 1.750 1.00 82.38 217 LYS A C 1
ATOM 1695 O O . LYS A 1 217 ? 9.718 -16.235 2.776 1.00 82.38 217 LYS A O 1
ATOM 1700 N N . SER A 1 218 ? 11.260 -15.175 1.520 1.00 85.88 218 SER A N 1
ATOM 1701 C CA . SER A 1 218 ? 12.407 -15.373 2.420 1.00 85.88 218 SER A CA 1
ATOM 1702 C C . SER A 1 218 ? 12.189 -14.760 3.807 1.00 85.88 218 SER A C 1
ATOM 1704 O O . SER A 1 218 ? 12.596 -15.337 4.812 1.00 85.88 218 SER A O 1
ATOM 1706 N N . GLN A 1 219 ? 11.504 -13.615 3.866 1.00 84.44 219 GLN A N 1
ATOM 1707 C CA . GLN A 1 219 ? 11.233 -12.880 5.101 1.00 84.44 219 GLN A CA 1
ATOM 1708 C C . GLN A 1 219 ? 9.955 -13.356 5.812 1.00 84.44 219 GLN A C 1
ATOM 1710 O O . GLN A 1 219 ? 9.642 -12.889 6.911 1.00 84.44 219 GLN A O 1
ATOM 1715 N N . GLY A 1 220 ? 9.198 -14.279 5.204 1.00 84.88 220 GLY A N 1
ATOM 1716 C CA . GLY A 1 220 ? 7.938 -14.782 5.750 1.00 84.88 220 GLY A CA 1
ATOM 1717 C C . GLY A 1 220 ? 6.824 -13.733 5.785 1.00 84.88 220 GLY A C 1
ATOM 1718 O O . GLY A 1 220 ? 5.996 -13.757 6.700 1.00 84.88 220 GLY A O 1
ATOM 1719 N N . LEU A 1 221 ? 6.814 -12.801 4.825 1.00 80.94 221 LEU A N 1
ATOM 1720 C CA . LEU A 1 221 ? 5.767 -11.784 4.707 1.00 80.94 221 LEU A CA 1
ATOM 1721 C C . LEU A 1 221 ? 4.433 -12.395 4.255 1.00 80.94 221 LEU A C 1
ATOM 1723 O O . LEU A 1 221 ? 4.382 -13.483 3.677 1.00 80.94 221 LEU A O 1
ATOM 1727 N N . GLY A 1 222 ? 3.329 -11.689 4.510 1.00 74.00 222 GLY A N 1
ATOM 1728 C CA . GLY A 1 222 ? 1.982 -12.177 4.205 1.00 74.00 222 GLY A CA 1
ATOM 1729 C C . GLY A 1 222 ? 1.679 -12.268 2.707 1.00 74.00 222 GLY A C 1
ATOM 1730 O O . GLY A 1 222 ? 1.036 -13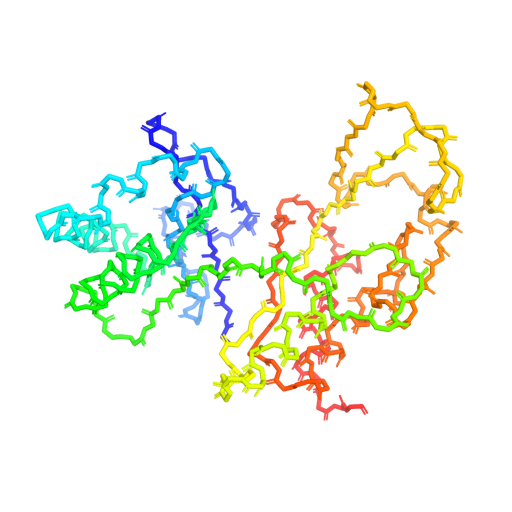.226 2.263 1.00 74.00 222 GLY A O 1
ATOM 1731 N N . CYS A 1 223 ? 2.116 -11.267 1.938 1.00 72.88 223 CYS A N 1
ATOM 1732 C CA . CYS A 1 223 ? 2.067 -11.214 0.474 1.00 72.88 223 CYS A CA 1
ATOM 1733 C C . CYS A 1 223 ? 2.815 -9.977 -0.061 1.00 72.88 223 CYS A C 1
ATOM 1735 O O . CYS A 1 223 ? 3.327 -9.168 0.713 1.00 72.88 223 CYS A O 1
ATOM 1737 N N . SER A 1 224 ? 2.827 -9.812 -1.385 1.00 77.62 224 SER A N 1
ATOM 1738 C CA . SER A 1 224 ? 3.086 -8.533 -2.050 1.00 77.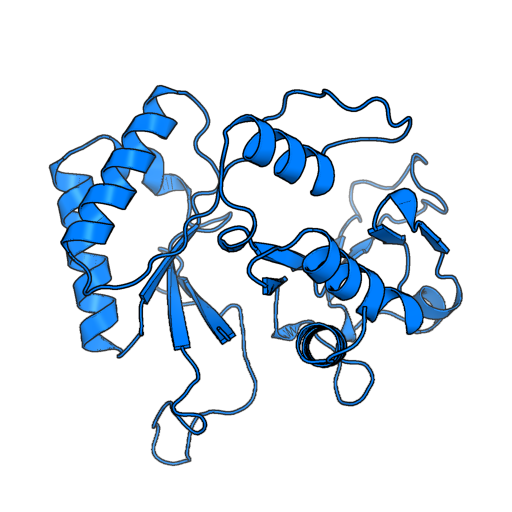62 224 SER A CA 1
ATOM 1739 C C . SER A 1 224 ? 1.777 -7.851 -2.475 1.00 77.62 224 SER A C 1
ATOM 1741 O O . SER A 1 224 ? 0.748 -8.508 -2.666 1.00 77.62 224 SER A O 1
ATOM 1743 N N . SER A 1 225 ? 1.812 -6.529 -2.627 1.00 80.94 225 SER A N 1
ATOM 1744 C CA . SER A 1 225 ? 0.784 -5.716 -3.286 1.00 80.94 225 SER A CA 1
ATOM 1745 C C . SER A 1 225 ? 1.424 -4.842 -4.368 1.00 80.94 225 SER A C 1
ATOM 1747 O O . SER A 1 225 ? 2.640 -4.673 -4.379 1.00 80.94 225 SER A O 1
ATOM 1749 N N . TYR A 1 226 ? 0.622 -4.311 -5.295 1.00 80.12 226 TYR A N 1
ATOM 1750 C CA . TYR A 1 226 ? 1.117 -3.530 -6.432 1.00 80.12 226 TYR A CA 1
ATOM 1751 C C . TYR A 1 226 ? 0.400 -2.182 -6.518 1.00 80.12 226 TYR A C 1
ATOM 1753 O O . TYR A 1 226 ? -0.833 -2.135 -6.543 1.00 80.12 226 TYR A O 1
ATOM 1761 N N . ARG A 1 227 ? 1.165 -1.086 -6.570 1.00 77.88 227 ARG A N 1
ATOM 1762 C CA . ARG A 1 227 ? 0.650 0.280 -6.736 1.00 77.88 227 ARG A CA 1
ATOM 1763 C C . ARG A 1 227 ? 1.118 0.828 -8.086 1.00 77.88 227 ARG A C 1
ATOM 1765 O O . ARG A 1 227 ? 2.288 1.135 -8.205 1.00 77.88 227 ARG A O 1
ATOM 1772 N N . THR A 1 228 ? 0.283 0.968 -9.106 1.00 75.38 228 THR A N 1
ATOM 1773 C CA . THR A 1 228 ? -1.130 0.560 -9.181 1.00 75.38 228 THR A CA 1
ATOM 1774 C C . THR A 1 228 ? -1.296 -0.533 -10.228 1.00 75.38 228 THR A C 1
ATOM 1776 O O . THR A 1 228 ? -0.475 -0.656 -11.129 1.00 75.38 228 THR A O 1
ATOM 1779 N N . GLY A 1 229 ? -2.365 -1.328 -10.142 1.00 71.00 229 GLY A N 1
ATOM 1780 C CA . GLY A 1 229 ? -2.594 -2.391 -11.128 1.00 71.00 229 GLY A CA 1
ATOM 1781 C C . GLY A 1 229 ? -2.729 -1.887 -12.572 1.00 71.00 229 GLY A C 1
ATOM 1782 O O . GLY A 1 229 ? -2.518 -2.668 -13.490 1.00 71.00 229 GLY A O 1
ATOM 1783 N N . VAL A 1 230 ? -3.031 -0.597 -12.787 1.00 80.31 230 VAL A N 1
ATOM 1784 C CA . VAL A 1 230 ? -3.097 -0.020 -14.142 1.00 80.31 230 VAL A CA 1
ATOM 1785 C C . VAL A 1 230 ? -1.733 0.219 -14.762 1.00 80.31 230 VAL A C 1
ATOM 1787 O O . VAL A 1 230 ? -1.660 0.331 -15.978 1.00 80.31 230 VAL A O 1
ATOM 1790 N N . GLY A 1 231 ? -0.689 0.314 -13.941 1.00 82.06 231 GLY A N 1
ATOM 1791 C CA . GLY A 1 231 ? 0.672 0.523 -14.404 1.00 82.06 231 GLY A CA 1
ATOM 1792 C C . GLY A 1 231 ? 1.386 -0.765 -14.791 1.00 82.06 231 GLY A C 1
ATOM 1793 O O . GLY A 1 231 ? 2.473 -0.697 -15.350 1.00 82.06 231 GLY A O 1
ATOM 1794 N N . ASP A 1 232 ? 0.797 -1.932 -14.515 1.00 84.38 232 ASP A N 1
ATOM 1795 C CA . ASP A 1 232 ? 1.431 -3.223 -14.775 1.00 84.38 232 ASP A CA 1
ATOM 1796 C C . ASP A 1 232 ? 1.496 -3.572 -16.273 1.00 84.38 232 ASP A C 1
ATOM 1798 O O . ASP A 1 232 ? 0.655 -3.144 -17.069 1.00 84.38 232 ASP A O 1
ATOM 1802 N N . GLY A 1 233 ? 2.500 -4.372 -16.641 1.00 82.56 233 GLY A N 1
ATOM 1803 C CA . GLY A 1 233 ? 2.650 -4.941 -17.980 1.00 82.56 233 GLY A CA 1
ATOM 1804 C C . GLY A 1 233 ? 1.650 -6.069 -18.254 1.00 82.56 233 GLY A C 1
ATOM 1805 O O . GLY A 1 233 ? 0.945 -6.536 -17.357 1.00 82.56 233 GLY A O 1
ATOM 1806 N N . ASP A 1 234 ? 1.588 -6.537 -19.498 1.00 81.00 234 ASP A N 1
ATOM 1807 C CA . ASP A 1 234 ? 0.756 -7.666 -19.913 1.00 81.00 234 ASP A CA 1
ATOM 1808 C C . ASP A 1 234 ? 1.574 -8.954 -20.101 1.00 81.00 234 ASP A C 1
ATOM 1810 O O . ASP A 1 234 ? 2.799 -8.951 -20.129 1.00 81.00 234 ASP A O 1
ATOM 1814 N N . GLY A 1 235 ? 0.894 -10.101 -20.188 1.00 82.56 235 GLY A N 1
ATOM 1815 C CA . GLY A 1 235 ? 1.536 -11.365 -20.561 1.00 82.56 235 GLY A CA 1
ATOM 1816 C C . GLY A 1 235 ? 2.707 -11.769 -19.657 1.00 82.56 235 GLY A C 1
ATOM 1817 O O . GLY A 1 235 ? 2.497 -12.069 -18.482 1.00 82.56 235 GLY A O 1
ATOM 1818 N N . GLU A 1 236 ? 3.901 -11.869 -20.243 1.00 83.38 236 GLU A N 1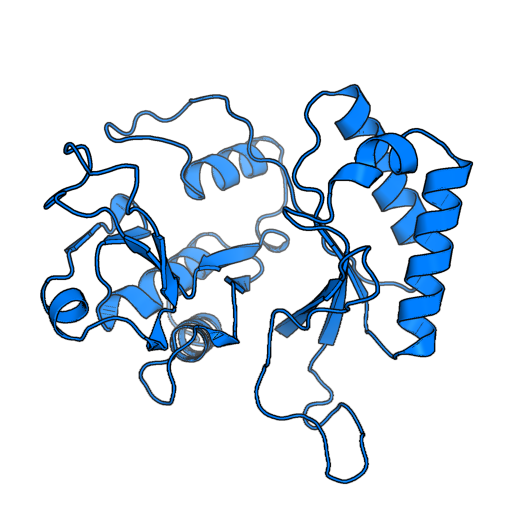
ATOM 1819 C CA . GLU A 1 236 ? 5.171 -12.182 -19.562 1.00 83.38 236 GLU A CA 1
ATOM 1820 C C . GLU A 1 236 ? 5.829 -10.930 -18.961 1.00 83.38 236 GLU A C 1
ATOM 1822 O O . GLU A 1 236 ? 6.640 -11.028 -18.041 1.00 83.38 236 GLU A O 1
ATOM 1827 N N . GLU A 1 237 ? 5.402 -9.739 -19.389 1.00 80.94 237 GLU A N 1
ATOM 1828 C CA . GLU A 1 237 ? 5.929 -8.482 -18.878 1.00 80.94 237 GLU A CA 1
ATOM 1829 C C . GLU A 1 237 ? 5.350 -8.089 -17.511 1.00 80.94 237 GLU A C 1
ATOM 1831 O O . GLU A 1 237 ? 5.958 -7.293 -16.802 1.00 80.94 237 GLU A O 1
ATOM 1836 N N . SER A 1 238 ? 4.222 -8.678 -17.105 1.00 84.00 238 SER A N 1
ATOM 1837 C CA . SER A 1 238 ? 3.521 -8.374 -15.849 1.00 84.00 238 SER A CA 1
ATOM 1838 C C . SER A 1 238 ? 4.356 -8.655 -14.586 1.00 84.00 238 SER A C 1
ATOM 1840 O O . SER A 1 238 ? 4.704 -9.801 -14.272 1.00 84.00 238 SER A O 1
ATOM 1842 N N . LEU A 1 239 ? 4.568 -7.611 -13.778 1.00 80.44 239 LEU A N 1
ATOM 1843 C CA . LEU A 1 239 ? 5.156 -7.679 -12.437 1.00 80.44 239 LEU A CA 1
ATOM 1844 C C . LEU A 1 239 ? 4.266 -8.473 -11.478 1.00 80.44 239 LEU A C 1
ATOM 1846 O O . LEU A 1 239 ? 4.764 -9.222 -10.629 1.00 80.44 239 LEU A O 1
ATOM 1850 N N . LEU A 1 240 ? 2.943 -8.308 -11.598 1.00 82.38 240 LEU A N 1
ATOM 1851 C CA . LEU A 1 240 ? 1.974 -9.027 -10.774 1.00 82.38 240 LEU A CA 1
ATOM 1852 C C . LEU A 1 240 ? 2.058 -10.524 -11.036 1.00 82.38 240 LEU A C 1
ATOM 1854 O O . LEU A 1 240 ? 2.100 -11.316 -10.090 1.00 82.38 240 LEU A O 1
ATOM 1858 N N . ARG A 1 241 ? 2.098 -10.917 -12.312 1.00 81.50 241 ARG A N 1
ATOM 1859 C CA . ARG A 1 241 ? 2.207 -12.319 -12.705 1.00 81.50 241 ARG A CA 1
ATOM 1860 C C . ARG A 1 241 ? 3.510 -12.929 -12.205 1.00 81.50 241 ARG A C 1
ATOM 1862 O O . ARG A 1 241 ? 3.453 -13.970 -11.551 1.00 81.50 241 ARG A O 1
ATOM 1869 N N . ALA A 1 242 ? 4.642 -12.270 -12.449 1.00 82.50 242 ALA A N 1
ATOM 1870 C CA . ALA A 1 242 ? 5.951 -12.748 -12.011 1.00 82.50 242 ALA A CA 1
ATOM 1871 C C . ALA A 1 242 ? 5.983 -12.991 -10.492 1.00 82.50 242 ALA A C 1
ATOM 1873 O O . ALA A 1 242 ? 6.343 -14.078 -10.031 1.00 82.50 242 ALA A O 1
ATOM 1874 N N . GLY A 1 243 ? 5.517 -12.022 -9.697 1.00 79.44 243 GLY A N 1
ATOM 1875 C CA . GLY A 1 243 ? 5.478 -12.181 -8.244 1.00 79.44 243 GLY A CA 1
ATOM 1876 C C . GLY A 1 243 ? 4.485 -13.244 -7.772 1.00 79.44 243 GLY A C 1
ATOM 1877 O O . GLY A 1 243 ? 4.783 -14.009 -6.852 1.00 79.44 243 GLY A O 1
ATOM 1878 N N . TYR A 1 244 ? 3.324 -13.359 -8.419 1.00 81.44 244 TYR A N 1
ATOM 1879 C CA . TYR A 1 244 ? 2.343 -14.401 -8.115 1.00 81.44 244 TYR A CA 1
ATOM 1880 C C . TYR A 1 244 ? 2.893 -15.815 -8.353 1.00 81.44 244 TYR A C 1
ATOM 1882 O O . TYR A 1 244 ? 2.686 -16.703 -7.518 1.00 81.44 244 TYR A O 1
ATOM 1890 N N . GLU A 1 245 ? 3.596 -16.033 -9.465 1.00 83.31 245 GLU A N 1
ATOM 1891 C CA . GLU A 1 245 ? 4.203 -17.323 -9.804 1.00 83.31 245 GLU A CA 1
ATOM 1892 C C . GLU A 1 245 ? 5.279 -17.719 -8.782 1.00 83.31 245 GLU A C 1
ATOM 1894 O O . GLU A 1 245 ? 5.264 -18.844 -8.271 1.00 83.31 245 GLU A O 1
ATOM 1899 N N . VAL A 1 246 ? 6.142 -16.777 -8.385 1.00 81.38 246 VAL A N 1
ATOM 1900 C CA . VAL A 1 246 ? 7.161 -16.990 -7.342 1.00 81.38 246 VAL A CA 1
ATOM 1901 C C . VAL A 1 246 ? 6.527 -17.351 -5.998 1.00 81.38 246 VAL A C 1
ATOM 1903 O O . VAL A 1 246 ? 6.902 -18.358 -5.386 1.00 81.38 246 VAL A O 1
ATOM 1906 N N . LEU A 1 247 ? 5.538 -16.576 -5.543 1.00 77.62 247 LEU A N 1
ATOM 1907 C CA . LEU A 1 247 ? 4.900 -16.782 -4.238 1.00 77.62 247 LEU A CA 1
ATOM 1908 C C . LEU A 1 247 ? 4.105 -18.093 -4.158 1.00 77.62 247 LEU A C 1
ATOM 1910 O O . LEU A 1 247 ? 3.913 -18.621 -3.062 1.00 77.62 247 LEU A O 1
ATOM 1914 N N . ARG A 1 248 ? 3.652 -18.641 -5.294 1.00 79.62 248 ARG A N 1
ATOM 1915 C CA . ARG A 1 248 ? 2.984 -19.953 -5.354 1.00 79.62 248 ARG A CA 1
ATOM 1916 C C . ARG A 1 248 ? 3.914 -21.128 -5.606 1.00 79.62 248 ARG A C 1
ATOM 1918 O O . ARG A 1 248 ? 3.512 -22.264 -5.350 1.00 79.62 248 ARG A O 1
ATOM 1925 N N . SER A 1 249 ? 5.117 -20.885 -6.113 1.00 77.88 249 SER A N 1
ATOM 1926 C CA . SER A 1 249 ? 6.083 -21.949 -6.362 1.00 77.88 249 SER A CA 1
ATOM 1927 C C . SER A 1 249 ? 6.455 -22.673 -5.060 1.00 77.88 249 SER A C 1
ATOM 1929 O O . SER A 1 249 ? 6.513 -22.081 -3.980 1.00 77.88 249 SER A O 1
ATOM 1931 N N . SER A 1 250 ? 6.713 -23.977 -5.141 1.00 65.94 250 SER A N 1
ATOM 1932 C CA . SER A 1 250 ? 7.117 -24.780 -3.977 1.00 65.94 250 SER A CA 1
ATOM 1933 C C . SER A 1 250 ? 8.603 -24.638 -3.621 1.00 65.94 250 SER A C 1
ATOM 1935 O O . SER A 1 250 ? 9.017 -25.136 -2.579 1.00 65.94 250 SER A O 1
ATOM 1937 N N . SER A 1 251 ? 9.392 -23.958 -4.456 1.00 57.91 251 SER A N 1
ATOM 1938 C CA . SER A 1 251 ? 10.848 -23.831 -4.312 1.00 57.91 251 SER A CA 1
ATOM 1939 C C . SER A 1 251 ? 11.235 -22.514 -3.639 1.00 57.91 251 SER A C 1
ATOM 1941 O O . SER A 1 251 ? 10.607 -21.488 -3.905 1.00 57.91 251 SER A O 1
ATOM 1943 N N . ILE A 1 252 ? 12.238 -22.552 -2.762 1.00 51.91 252 ILE A N 1
ATOM 1944 C CA . ILE A 1 252 ? 13.020 -21.384 -2.324 1.00 51.91 252 ILE A CA 1
ATOM 1945 C C . ILE A 1 252 ? 14.303 -21.398 -3.143 1.00 51.91 252 ILE A C 1
ATOM 1947 O O . ILE A 1 252 ? 14.851 -22.516 -3.295 1.00 51.91 252 ILE A O 1
#

Radius of gyration: 19.48 Å; chains: 1; bounding box: 51×46×44 Å

Sequence (252 aa):
MTAINAVYYPSWRVDLITYVVLCLNEDGTLRLNPSLKIILSIGGGSGSAEFPTTAAKSEGRACFARSARQWVDRYGFDDIDVDWEYSTNPGQGNDYIALLEATRAALPAPRHQAQLFSTSKKSGTHLTPRI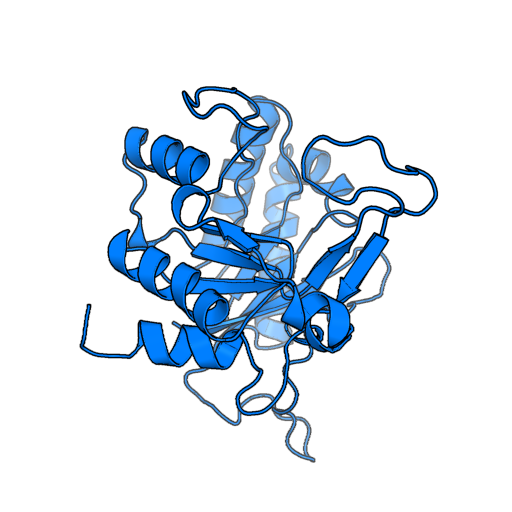SYADSLAFLSAADFPNHKDILSIPAYARYFPTASAPGEHYDKANVGEIEYRDLPPEWICNTIIDIDLCAAYAVDEDDKRVKAEWVKSQGLGCSSYRTGVGDGDGEESLLRAGYEVLRSSSI

Foldseek 3Di:
DAEAEQEDAPPPDSPRQADPDDDQDPPGDRPPDPPYAYEYEAAPPRRQPCLQVLLLDPVSLLVVLQVQQCCCVVVVGPYYEYEHPDQDDVSSVVSVVSSVVSNVVSHDDDDYHYDDDDDQDPDDPDDADDDAVVVVLVVCVVVVNDQLAAEAEDEQKDWDFDPDPDGPDDGDPVPIDIGQNQRDDVVLQVVWDQDLVRLDIRHHYLVSLQSVLVVSVVSNHNAYHYRYNVSAHDDSRGSVVNSVCNNPDPDD